Protein AF-A0A3C0U2H4-F1 (afdb_monomer_lite)

pLDDT: mean 79.87, std 23.18, range [23.84, 98.44]

Secondary structure (DSSP, 8-state):
-------------------S----TTSS-SSTTTTS-HHHHHHHHHHHHHHHTT-HHHHHHTTTS--TTS--GGGTTHHHHHTSSS-HHHHHHHHHHHHHHHHHHHHHHHHHHHHHHHHHHHHHHHHTT-HHHHHHHHHHHHHHHHHHHHHHHHHHHHHHHHHHHHHHHHHTTSS-TTSHHHHHHHHHH-BTTBTT-HHHHHHHHHHHHHHHHHHHHHHHHHHHHHHHHHHHHHHHH-TTSPP-HHHHHHHHHHHHHHHHHHHHHHHHHHTS-EE-TTS-EESS--GGG--S-TTSSS--

Foldseek 3Di:
DDDDDDPPPPDDDDDDPPDDDCPPPVVDDLPPPPVADNVLSVLQVVLLVCLVVLVLLCSACQQLAQDPVRDRQLCVQVVVVVPAPPDPVLNVLLVVLSVQLSVLSVVCNVLVVVLCVLLVQLLVCLVVLNLVSNVVSVVSNVVSLVSLLVSLQSLVVSLLVLVVSVVVCVVVVRDDCHHSSVSSSCLRPNDPVDQLTHNNSSSVSNLVVSLCSNLVSLVVQLVVLVVQLVVLVVQCVPPVHDNPVVSNVVSCVSNVSSLVVNVVSVVSQLSRWDADPVSDIDSHDPPVPPPPDPVNVPPD

Sequence (300 aa):
MWTVFTCTLLISSLSPALAQETKNPESVRVNDYSYYPSYFNDTITKSYRLTLKGDYKNAALLFSRPDDTQTIPLDFQRDTFTSSQVPSQIKRDVQRNIDSVKNLLEKYGALHDSLKNAVQPVIDAISKGDMQAAALAQANALPVLNEFIRIRNSVAQNGWQLDTIFTDLKNSRTIQDADYLSYATKFIIGTGRTKGTGILGAMDKQWEEMVKSVTVPLQEKAGTLTAPLVQALNDAADLTTPFPKEAIESSVRNLIPVRKLLSDYAELNNKITYRNTDGRTVDAKPEYYTTFDSSVSALA

Radius of gyration: 24.46 Å; chains: 1; bounding box: 58×53×67 Å

Structure (mmCIF, N/CA/C/O backbone):
data_AF-A0A3C0U2H4-F1
#
_entry.id   AF-A0A3C0U2H4-F1
#
loop_
_atom_site.group_PDB
_atom_site.id
_atom_site.type_symbol
_atom_site.label_atom_id
_atom_site.label_alt_id
_atom_site.label_comp_id
_atom_site.label_asym_id
_atom_site.label_entity_id
_atom_site.label_seq_id
_atom_site.pdbx_PDB_ins_code
_atom_site.Cartn_x
_atom_site.Cartn_y
_atom_site.Cartn_z
_atom_site.occupancy
_atom_site.B_iso_or_equiv
_atom_site.auth_seq_id
_atom_site.auth_comp_id
_atom_site.auth_asym_id
_atom_site.auth_atom_id
_atom_site.pdbx_PDB_model_num
ATOM 1 N N . MET A 1 1 ? -19.914 38.641 41.160 1.00 32.44 1 MET A N 1
ATOM 2 C CA . MET A 1 1 ? -19.446 39.078 39.830 1.00 32.44 1 MET A CA 1
ATOM 3 C C . MET A 1 1 ? -18.409 38.063 39.366 1.00 32.44 1 MET A C 1
ATOM 5 O O . MET A 1 1 ? -17.242 38.217 39.679 1.00 32.44 1 MET A O 1
ATOM 9 N N . TRP A 1 2 ? -18.865 36.955 38.778 1.00 23.84 2 TRP A N 1
ATOM 10 C CA . TRP A 1 2 ? -18.011 35.888 38.247 1.00 23.84 2 TRP A CA 1
ATOM 11 C C . TRP A 1 2 ? -18.549 35.507 36.870 1.00 23.84 2 TRP A C 1
ATOM 13 O O . TRP A 1 2 ? -19.757 35.390 36.672 1.00 23.84 2 TRP A O 1
ATOM 23 N N . THR A 1 3 ? -17.628 35.471 35.923 1.00 26.38 3 THR A N 1
ATOM 24 C CA . THR A 1 3 ? -17.825 35.552 34.480 1.00 26.38 3 THR A CA 1
ATOM 25 C C . THR A 1 3 ? -18.410 34.253 33.930 1.00 26.38 3 THR A C 1
ATOM 27 O O . THR A 1 3 ? -17.862 33.177 34.152 1.00 26.38 3 THR A O 1
ATOM 30 N N . VAL A 1 4 ? -19.522 34.365 33.204 1.00 25.81 4 VAL A N 1
ATOM 31 C CA . VAL A 1 4 ? -20.157 33.276 32.454 1.00 25.81 4 VAL A CA 1
ATOM 32 C C . VAL A 1 4 ? -19.259 32.930 31.263 1.00 25.81 4 VAL A C 1
ATOM 34 O O . VAL A 1 4 ? -19.116 33.742 30.353 1.00 25.81 4 VAL A O 1
ATOM 37 N N . PHE A 1 5 ? -18.641 31.748 31.265 1.00 26.05 5 PHE A N 1
ATOM 38 C CA . PHE A 1 5 ? -18.014 31.188 30.067 1.00 26.05 5 PHE A CA 1
ATOM 39 C C . PHE A 1 5 ? -19.092 30.477 29.248 1.00 26.05 5 PHE A C 1
ATOM 41 O O . PHE A 1 5 ? -19.507 29.362 29.555 1.00 26.05 5 PHE A O 1
ATOM 48 N N . THR A 1 6 ? -19.568 31.145 28.205 1.00 28.28 6 THR A N 1
ATOM 49 C CA . THR A 1 6 ? -20.384 30.547 27.151 1.00 28.28 6 THR A CA 1
ATOM 50 C C . THR A 1 6 ? -19.521 29.579 26.339 1.00 28.28 6 THR A C 1
ATOM 52 O O . THR A 1 6 ? -18.719 29.991 25.504 1.00 28.28 6 THR A O 1
ATOM 55 N N . CYS A 1 7 ? -19.676 28.273 26.574 1.00 24.41 7 CYS A N 1
ATOM 56 C CA . CYS A 1 7 ? -19.234 27.254 25.623 1.00 24.41 7 CYS A CA 1
ATOM 57 C C . CYS A 1 7 ? -20.217 27.235 24.451 1.00 24.41 7 CYS A C 1
ATOM 59 O O . CYS A 1 7 ? -21.264 26.592 24.497 1.00 24.41 7 CYS A O 1
ATOM 61 N N . THR A 1 8 ? -19.890 27.978 23.400 1.00 28.36 8 THR A N 1
ATOM 62 C CA . THR A 1 8 ? -20.575 27.897 22.112 1.00 28.36 8 THR A CA 1
ATOM 63 C C . THR A 1 8 ? -20.252 26.539 21.484 1.00 28.36 8 THR A C 1
ATOM 65 O O . THR A 1 8 ? -19.227 26.376 20.826 1.00 28.36 8 THR A O 1
ATOM 68 N N . LEU A 1 9 ? -21.111 25.543 21.717 1.00 28.42 9 LEU A N 1
ATOM 69 C CA . LEU A 1 9 ? -21.114 24.298 20.953 1.00 28.42 9 LEU A CA 1
ATOM 70 C C . LEU A 1 9 ? -21.470 24.633 19.497 1.00 28.42 9 LEU A C 1
ATOM 72 O O . LEU A 1 9 ? -22.611 24.970 19.181 1.00 28.42 9 LEU A O 1
ATOM 76 N N . LEU A 1 10 ? -20.486 24.538 18.606 1.00 26.72 10 LEU A N 1
ATOM 77 C CA . LEU A 1 10 ? -20.697 24.507 17.162 1.00 26.72 10 LEU A CA 1
ATOM 78 C C . LEU A 1 10 ? -21.345 23.164 16.796 1.00 26.72 10 LEU A C 1
ATOM 80 O O . LEU A 1 10 ? -20.681 22.188 16.462 1.00 26.72 10 LEU A O 1
ATOM 84 N N . ILE A 1 11 ? -22.672 23.124 16.897 1.00 31.12 11 ILE A N 1
ATOM 85 C CA . ILE A 1 11 ? -23.513 22.160 16.194 1.00 31.12 11 ILE A CA 1
ATOM 86 C C . ILE A 1 11 ? -23.714 22.730 14.790 1.00 31.12 11 ILE A C 1
ATOM 88 O O . ILE A 1 11 ? -24.530 23.628 14.590 1.00 31.12 11 ILE A O 1
ATOM 92 N N . SER A 1 12 ? -22.981 22.221 13.802 1.00 25.58 12 SER A N 1
ATOM 93 C CA . SER A 1 12 ? -23.345 22.429 12.402 1.00 25.58 12 SER A CA 1
ATOM 94 C C . SER A 1 12 ? -23.019 21.216 11.527 1.00 25.58 12 SER A C 1
ATOM 96 O O . SER A 1 12 ? -21.874 20.828 11.321 1.00 25.58 12 SER A O 1
ATOM 98 N N . SER A 1 13 ? -24.102 20.682 10.954 1.00 26.39 13 SER A N 1
ATOM 99 C CA . SER A 1 13 ? -24.208 19.854 9.745 1.00 26.39 13 SER A CA 1
ATOM 100 C C . SER A 1 13 ? -23.799 18.375 9.798 1.00 26.39 13 SER A C 1
ATOM 102 O O . SER A 1 13 ? -22.776 17.953 9.271 1.00 26.39 13 SER A O 1
ATOM 104 N N . LEU A 1 14 ? -24.738 17.556 10.278 1.00 26.20 14 LEU A N 1
ATOM 105 C CA . LEU A 1 14 ? -25.038 16.261 9.663 1.00 26.20 14 LEU A CA 1
ATOM 106 C C . LEU A 1 14 ? -25.666 16.509 8.269 1.00 26.20 14 LEU A C 1
ATOM 108 O O . LEU A 1 14 ? -26.770 17.036 8.206 1.00 26.20 14 LEU A O 1
ATOM 112 N N . SER A 1 15 ? -24.917 16.155 7.211 1.00 33.72 15 SER A N 1
ATOM 113 C CA . SER A 1 15 ? -25.280 15.781 5.814 1.00 33.72 15 SER A CA 1
ATOM 114 C C . SER A 1 15 ? -26.322 16.622 5.029 1.00 33.72 15 SER A C 1
ATOM 116 O O . SER A 1 15 ? -27.421 16.852 5.520 1.00 33.72 15 SER A O 1
ATOM 118 N N . PRO A 1 16 ? -26.066 16.990 3.746 1.00 30.70 16 PRO A N 1
ATOM 119 C CA . PRO A 1 16 ? -25.932 15.996 2.670 1.00 30.70 16 PRO A CA 1
ATOM 120 C C . PRO A 1 16 ? -24.910 16.357 1.568 1.00 30.70 16 PRO A C 1
ATOM 122 O O . PRO A 1 16 ? -24.983 17.405 0.937 1.00 30.70 16 PRO A O 1
ATOM 125 N N . ALA A 1 17 ? -24.019 15.423 1.238 1.00 28.59 17 ALA A N 1
ATOM 126 C CA . ALA A 1 17 ? -23.315 15.419 -0.049 1.00 28.59 17 ALA A CA 1
ATOM 127 C C . ALA A 1 17 ? -23.406 14.026 -0.690 1.00 28.59 17 ALA A C 1
ATOM 129 O O . ALA A 1 17 ? -22.414 13.428 -1.094 1.00 28.59 17 ALA A O 1
ATOM 130 N N . LEU A 1 18 ? -24.628 13.489 -0.759 1.00 34.62 18 LEU A N 1
ATOM 131 C CA . LEU A 1 18 ? -24.975 12.406 -1.675 1.00 34.62 18 LEU A CA 1
ATOM 132 C C . LEU A 1 18 ? -25.427 13.054 -2.989 1.00 34.62 18 LEU A C 1
ATOM 134 O O . LEU A 1 18 ? -26.599 13.372 -3.140 1.00 34.62 18 LEU A O 1
ATOM 138 N N . ALA A 1 19 ? -24.466 13.336 -3.871 1.00 30.31 19 ALA A N 1
ATOM 139 C CA . ALA A 1 19 ? -24.612 13.478 -5.327 1.00 30.31 19 ALA A CA 1
ATOM 140 C C . ALA A 1 19 ? -23.371 14.193 -5.888 1.00 30.31 19 ALA A C 1
ATOM 142 O O . ALA A 1 19 ? -23.425 15.352 -6.290 1.00 30.31 19 ALA A O 1
ATOM 143 N N . GLN A 1 20 ? -22.233 13.504 -5.929 1.00 29.61 20 GLN A N 1
ATOM 144 C CA . GLN A 1 20 ? -21.266 13.768 -6.991 1.00 29.61 20 GLN A CA 1
ATOM 145 C C . GLN A 1 20 ? -21.327 12.586 -7.943 1.00 29.61 20 GLN A C 1
ATOM 147 O O . GLN A 1 20 ? -21.195 11.439 -7.519 1.00 29.61 20 GLN A O 1
ATOM 152 N N . GLU A 1 21 ? -21.623 12.907 -9.201 1.00 29.05 21 GLU A N 1
ATOM 153 C CA . GLU A 1 21 ? -21.706 12.007 -10.344 1.00 29.05 21 GLU A CA 1
ATOM 154 C C . GLU A 1 21 ? -20.760 10.815 -10.205 1.00 29.05 21 GLU A C 1
ATOM 156 O O . GLU A 1 21 ? -19.535 10.942 -10.277 1.00 29.05 21 GLU A O 1
ATOM 161 N N . THR A 1 22 ? -21.343 9.628 -10.078 1.00 32.69 22 THR A N 1
ATOM 162 C CA . THR A 1 22 ? -20.669 8.371 -10.370 1.00 32.69 22 THR A CA 1
ATOM 163 C C . THR A 1 22 ? -20.385 8.320 -11.870 1.00 32.69 22 THR A C 1
ATOM 165 O O . THR A 1 22 ? -21.031 7.602 -12.631 1.00 32.69 22 THR A O 1
ATOM 168 N N . LYS A 1 23 ? -19.381 9.080 -12.331 1.00 33.00 23 LYS A N 1
ATOM 169 C CA . LYS A 1 23 ? -18.687 8.715 -13.567 1.00 33.00 23 LYS A CA 1
ATOM 170 C C . LYS A 1 23 ? -18.197 7.293 -13.356 1.00 33.00 23 LYS A C 1
ATOM 172 O O . LYS A 1 23 ? -17.428 7.047 -12.428 1.00 33.00 23 LYS A O 1
ATOM 177 N N . ASN A 1 24 ? -18.696 6.370 -14.175 1.00 35.94 24 ASN A N 1
ATOM 178 C CA . ASN A 1 24 ? -18.298 4.974 -14.135 1.00 35.94 24 ASN A CA 1
ATOM 179 C C . ASN A 1 24 ? -16.753 4.911 -14.096 1.00 35.94 24 ASN A C 1
ATOM 181 O O . ASN A 1 24 ? -16.116 5.371 -15.048 1.00 35.94 24 ASN A O 1
ATOM 185 N N . PRO A 1 25 ? -16.122 4.400 -13.020 1.00 45.19 25 PRO A N 1
ATOM 186 C CA . PRO A 1 25 ? -14.664 4.339 -12.929 1.00 45.19 25 PRO A CA 1
ATOM 187 C C . PRO A 1 25 ? -14.044 3.488 -14.049 1.00 45.19 25 PRO A C 1
ATOM 189 O O . PRO A 1 25 ? -12.851 3.612 -14.315 1.00 45.19 25 PRO A O 1
ATOM 192 N N . GLU A 1 26 ? -14.846 2.673 -14.746 1.00 42.94 26 GLU A N 1
ATOM 193 C CA . GLU A 1 26 ? -14.433 1.904 -15.922 1.00 42.94 26 GLU A CA 1
ATOM 194 C C . GLU A 1 26 ? -14.203 2.753 -17.185 1.00 42.94 26 GLU A C 1
ATOM 196 O O . GLU A 1 26 ? -13.433 2.336 -18.050 1.00 42.94 26 GLU A O 1
ATOM 201 N N . SER A 1 27 ? -14.838 3.929 -17.318 1.00 38.38 27 SER A N 1
ATOM 202 C CA . SER A 1 27 ? -14.825 4.712 -18.568 1.00 38.38 27 SER A CA 1
ATOM 203 C C . SER A 1 27 ? -13.710 5.754 -18.650 1.00 38.38 27 SER A C 1
ATOM 205 O O . SER A 1 27 ? -13.585 6.449 -19.658 1.00 38.38 27 SER A O 1
ATOM 207 N N . VAL A 1 28 ? -12.911 5.913 -17.597 1.00 44.50 28 VAL A N 1
ATOM 208 C CA . VAL A 1 28 ? -11.843 6.912 -17.549 1.00 44.50 28 VAL A CA 1
ATOM 209 C C . VAL A 1 28 ? -10.498 6.186 -17.651 1.00 44.50 28 VAL A C 1
ATOM 211 O O . VAL A 1 28 ? -10.267 5.214 -16.937 1.00 44.50 28 VAL A O 1
ATOM 214 N N . ARG A 1 29 ? -9.580 6.739 -18.458 1.00 51.25 29 ARG A N 1
ATOM 215 C CA . ARG A 1 29 ? -8.105 6.575 -18.385 1.00 51.25 29 ARG A CA 1
ATOM 216 C C . ARG A 1 29 ? -7.384 5.643 -19.376 1.00 51.25 29 ARG A C 1
ATOM 218 O O . ARG A 1 29 ? -6.193 5.423 -19.194 1.00 51.25 29 ARG A O 1
ATOM 225 N N . VAL A 1 30 ? -7.999 5.186 -20.473 1.00 44.75 30 VAL A N 1
ATOM 226 C CA . VAL A 1 30 ? -7.218 4.587 -21.593 1.00 44.75 30 VAL A CA 1
ATOM 227 C C . VAL A 1 30 ? -6.393 5.660 -22.342 1.00 44.75 30 VAL A C 1
ATOM 229 O O . VAL A 1 30 ? -5.328 5.366 -22.873 1.00 44.75 30 VAL A O 1
ATOM 232 N N . ASN A 1 31 ? -6.824 6.931 -22.306 1.00 47.16 31 ASN A N 1
ATOM 233 C CA . ASN A 1 31 ? -6.226 8.030 -23.083 1.00 47.16 31 ASN A CA 1
ATOM 234 C C . ASN A 1 31 ? -5.276 8.970 -22.309 1.00 47.16 31 ASN A C 1
ATOM 236 O O . ASN A 1 31 ? -4.710 9.874 -22.920 1.00 47.16 31 ASN A O 1
ATOM 240 N N . ASP A 1 32 ? -5.042 8.776 -21.006 1.00 48.47 32 ASP A N 1
ATOM 241 C CA . ASP A 1 32 ? -4.193 9.694 -20.211 1.00 48.47 32 ASP A CA 1
ATOM 242 C C . ASP A 1 32 ? -2.688 9.562 -20.511 1.00 48.47 32 ASP A C 1
ATOM 244 O O . ASP A 1 32 ? -1.875 10.375 -20.055 1.00 48.47 32 ASP A O 1
ATOM 248 N N . TYR A 1 33 ? -2.319 8.543 -21.289 1.00 53.44 33 TYR A N 1
ATOM 249 C CA . TYR A 1 33 ? -0.941 8.140 -21.546 1.00 53.44 33 TYR A CA 1
ATOM 250 C C . TYR A 1 33 ? -0.659 7.886 -23.031 1.00 53.44 33 TYR A C 1
ATOM 252 O O . TYR A 1 33 ? 0.270 7.161 -23.357 1.00 53.44 33 TYR A O 1
ATOM 260 N N . SER A 1 34 ? -1.419 8.478 -23.954 1.00 54.31 34 SER A N 1
ATOM 261 C CA . SER A 1 34 ? -1.227 8.300 -25.409 1.00 54.31 34 SER A CA 1
ATOM 262 C C . SER A 1 34 ? 0.183 8.648 -25.924 1.00 54.31 34 SER A C 1
ATOM 264 O O . SER A 1 34 ? 0.546 8.258 -27.027 1.00 54.31 34 SER A O 1
ATOM 266 N N . TYR A 1 35 ? 0.987 9.350 -25.118 1.00 59.12 35 TYR A N 1
ATOM 267 C CA . TYR A 1 35 ? 2.410 9.614 -25.356 1.00 59.12 35 TYR A CA 1
ATOM 268 C C . TYR A 1 35 ? 3.336 8.408 -25.066 1.00 59.12 35 TYR A C 1
ATOM 270 O O . TYR A 1 35 ? 4.476 8.377 -25.518 1.00 59.12 35 TYR A O 1
ATOM 278 N N . TYR A 1 36 ? 2.868 7.418 -24.304 1.00 68.94 36 TYR A N 1
ATOM 279 C CA . TYR A 1 36 ? 3.606 6.208 -23.941 1.00 68.94 36 TYR A CA 1
ATOM 280 C C . TYR A 1 36 ? 3.280 5.049 -24.898 1.00 68.94 36 TYR A C 1
ATOM 282 O O . TYR A 1 36 ? 2.172 4.999 -25.440 1.00 68.94 36 TYR A O 1
ATOM 290 N N . PRO A 1 37 ? 4.203 4.083 -25.081 1.00 80.12 37 PRO A N 1
ATOM 291 C CA . PRO A 1 37 ? 3.939 2.873 -25.851 1.00 80.12 37 PRO A CA 1
ATOM 292 C C . PRO A 1 37 ? 2.696 2.136 -25.341 1.00 80.12 37 PRO A C 1
ATOM 294 O O . PRO A 1 37 ? 2.461 2.083 -24.132 1.00 80.12 37 PRO A O 1
ATOM 297 N N . SER A 1 38 ? 1.943 1.509 -26.250 1.00 84.94 38 SER A N 1
ATOM 298 C CA . SER A 1 38 ? 0.730 0.740 -25.918 1.00 84.94 38 SER A CA 1
ATOM 299 C C . SER A 1 38 ? 0.965 -0.253 -24.780 1.00 84.94 38 SER A C 1
ATOM 301 O O . SER A 1 38 ? 0.209 -0.264 -23.815 1.00 84.94 38 SER A O 1
ATOM 303 N N . TYR A 1 39 ? 2.087 -0.977 -24.824 1.00 88.31 39 TYR A N 1
ATOM 304 C CA . TYR A 1 39 ? 2.498 -1.914 -23.778 1.00 88.31 39 TYR A CA 1
ATOM 305 C C . TYR A 1 39 ? 2.503 -1.296 -22.368 1.00 88.31 39 TYR A C 1
ATOM 307 O O . TYR A 1 39 ? 1.983 -1.883 -21.416 1.00 88.31 39 TYR A O 1
ATOM 315 N N . PHE A 1 40 ? 3.063 -0.090 -22.219 1.00 87.94 40 PHE A N 1
ATOM 316 C CA . PHE A 1 40 ? 3.099 0.609 -20.933 1.00 87.94 40 PHE A CA 1
ATOM 317 C C . PHE A 1 40 ? 1.681 0.950 -20.456 1.00 87.94 40 PHE A C 1
ATOM 319 O O . PHE A 1 40 ? 1.335 0.698 -19.297 1.00 87.94 40 PHE A O 1
ATOM 326 N N . ASN A 1 41 ? 0.852 1.475 -21.361 1.00 85.12 41 ASN A N 1
ATOM 327 C CA . ASN A 1 41 ? -0.521 1.887 -21.066 1.00 85.12 41 ASN A CA 1
ATOM 328 C C . ASN A 1 41 ? -1.386 0.710 -20.635 1.00 85.12 41 ASN A C 1
ATOM 330 O O . ASN A 1 41 ? -2.090 0.797 -19.625 1.00 85.12 41 ASN A O 1
ATOM 334 N N . ASP A 1 42 ? -1.292 -0.398 -21.362 1.00 87.75 42 ASP A N 1
ATOM 335 C CA . ASP A 1 42 ? -2.041 -1.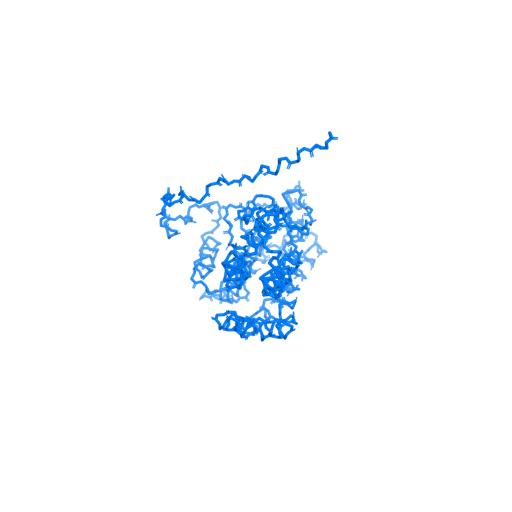616 -21.082 1.00 87.75 42 ASP A CA 1
ATOM 336 C C . ASP A 1 42 ? -1.636 -2.199 -19.728 1.00 87.75 42 ASP A C 1
ATOM 338 O O . ASP A 1 42 ? -2.496 -2.539 -18.912 1.00 87.75 42 ASP A O 1
ATOM 342 N N . THR A 1 43 ? -0.333 -2.225 -19.437 1.00 91.06 43 THR A N 1
ATOM 343 C CA . THR A 1 43 ? 0.196 -2.746 -18.171 1.00 91.06 43 THR A CA 1
ATOM 344 C C . THR A 1 43 ? -0.276 -1.918 -16.972 1.00 91.06 43 THR A C 1
ATOM 346 O O . THR A 1 43 ? -0.832 -2.467 -16.016 1.00 91.06 43 THR A O 1
ATOM 349 N N . ILE A 1 44 ? -0.110 -0.589 -17.013 1.00 87.69 44 ILE A N 1
ATOM 350 C CA . ILE A 1 44 ? -0.562 0.301 -15.929 1.00 87.69 44 ILE A CA 1
ATOM 351 C C . ILE A 1 44 ? -2.080 0.218 -15.746 1.00 87.69 44 ILE A C 1
ATOM 353 O O . ILE A 1 44 ? -2.563 0.160 -14.612 1.00 87.69 44 ILE A O 1
ATOM 357 N N . THR A 1 45 ? -2.838 0.164 -16.843 1.00 86.81 45 THR A N 1
ATOM 358 C CA . THR A 1 45 ? -4.302 0.061 -16.800 1.00 86.81 45 THR A CA 1
ATOM 359 C C . THR A 1 45 ? -4.748 -1.271 -16.202 1.00 86.81 45 THR A C 1
ATOM 361 O O . THR A 1 45 ? -5.670 -1.303 -15.384 1.00 86.81 45 THR A O 1
ATOM 364 N N . LYS A 1 46 ? -4.085 -2.378 -16.556 1.00 90.19 46 LYS A N 1
ATOM 365 C CA . LYS A 1 46 ? -4.357 -3.708 -15.996 1.00 90.19 46 LYS A CA 1
ATOM 366 C C . LYS A 1 46 ? -4.115 -3.736 -14.489 1.00 90.19 46 LYS A C 1
ATOM 368 O O . LYS A 1 46 ? -4.998 -4.172 -13.754 1.00 90.19 46 LYS A O 1
ATOM 373 N N . SER A 1 47 ? -2.976 -3.216 -14.029 1.00 91.19 47 SER A N 1
ATOM 374 C CA . SER A 1 47 ? -2.679 -3.089 -12.596 1.00 91.19 47 SER A CA 1
ATOM 375 C C . SER A 1 47 ? -3.741 -2.255 -11.872 1.00 91.19 47 SER A C 1
ATOM 377 O O . SER A 1 47 ? -4.313 -2.706 -10.884 1.00 91.19 47 SER A O 1
ATOM 379 N N . TYR A 1 48 ? -4.103 -1.090 -12.416 1.00 88.50 48 TYR A N 1
ATOM 380 C CA . TYR A 1 48 ? -5.131 -0.231 -11.825 1.00 88.50 48 TYR A CA 1
ATOM 381 C C . TYR A 1 48 ? -6.495 -0.925 -11.708 1.00 88.50 48 TYR A C 1
ATOM 383 O O . TYR A 1 48 ? -7.146 -0.852 -10.667 1.00 88.50 48 TYR A O 1
ATOM 391 N N . ARG A 1 49 ? -6.920 -1.654 -12.746 1.00 89.50 49 ARG A N 1
ATOM 392 C CA . ARG A 1 49 ? -8.172 -2.428 -12.719 1.00 89.50 49 ARG A CA 1
ATOM 393 C C . ARG A 1 49 ? -8.152 -3.527 -11.658 1.00 89.50 49 ARG A C 1
ATOM 395 O O . ARG A 1 49 ? -9.172 -3.745 -11.014 1.00 89.50 49 ARG A O 1
ATOM 402 N N . LEU A 1 50 ? -7.021 -4.207 -11.470 1.00 92.94 50 LEU A N 1
ATOM 403 C CA . LEU A 1 50 ? -6.857 -5.192 -10.395 1.00 92.94 50 LEU A CA 1
ATOM 404 C C . LEU A 1 50 ? -6.960 -4.521 -9.018 1.00 92.94 50 LEU A C 1
ATOM 406 O O . LEU A 1 50 ? -7.715 -4.992 -8.170 1.00 92.94 50 LEU A O 1
ATOM 410 N N . THR A 1 51 ? -6.313 -3.365 -8.838 1.00 90.94 51 THR A N 1
ATOM 411 C CA . THR A 1 51 ? -6.414 -2.552 -7.616 1.00 90.94 51 THR A CA 1
ATOM 412 C C . THR A 1 51 ? -7.860 -2.160 -7.308 1.00 90.94 51 THR A C 1
ATOM 414 O O . THR A 1 51 ? -8.306 -2.311 -6.174 1.00 90.94 51 THR A O 1
ATOM 417 N N . LEU A 1 52 ? -8.632 -1.708 -8.303 1.00 87.50 52 LEU A N 1
ATOM 418 C CA . LEU A 1 52 ? -10.048 -1.360 -8.114 1.00 87.50 52 LEU A CA 1
ATOM 419 C C . LEU A 1 52 ? -10.918 -2.561 -7.716 1.00 87.50 52 LEU A C 1
ATOM 421 O O . LEU A 1 52 ? -11.908 -2.387 -7.012 1.00 87.50 52 LEU A O 1
ATOM 425 N N . LYS A 1 53 ? -10.547 -3.772 -8.142 1.00 92.44 53 LYS A N 1
ATOM 426 C CA . LYS A 1 53 ? -11.232 -5.024 -7.787 1.00 92.44 53 LYS A CA 1
ATOM 427 C C . LYS A 1 53 ? -10.809 -5.588 -6.426 1.00 92.44 53 LYS A C 1
ATOM 429 O O . LYS A 1 53 ? -11.303 -6.640 -6.035 1.00 92.44 53 LYS A O 1
ATOM 434 N N . GLY A 1 54 ? -9.889 -4.928 -5.723 1.00 92.44 54 GLY A N 1
ATOM 435 C CA . GLY A 1 54 ? -9.335 -5.415 -4.461 1.00 92.44 54 GLY A CA 1
ATOM 436 C C . GLY A 1 54 ? -8.258 -6.493 -4.613 1.00 92.44 54 GLY A C 1
ATOM 437 O O . GLY A 1 54 ? -7.775 -7.014 -3.609 1.00 92.44 54 GLY A O 1
ATOM 438 N N . ASP A 1 55 ? -7.837 -6.817 -5.841 1.00 95.38 55 ASP A N 1
ATOM 439 C CA . ASP A 1 55 ? -6.753 -7.770 -6.104 1.00 95.38 55 ASP A CA 1
ATOM 440 C C . ASP A 1 55 ? -5.391 -7.062 -6.064 1.00 95.38 55 ASP A C 1
ATOM 442 O O . ASP A 1 55 ? -4.663 -6.948 -7.053 1.00 95.38 55 ASP A O 1
ATOM 446 N N . TYR A 1 56 ? -5.066 -6.527 -4.887 1.00 95.75 56 TYR A N 1
ATOM 447 C CA . TYR A 1 56 ? -3.859 -5.728 -4.665 1.00 95.75 56 TYR A CA 1
ATOM 448 C C . TYR A 1 56 ? -2.576 -6.533 -4.896 1.00 95.75 56 TYR A C 1
ATOM 450 O O . TYR A 1 56 ? -1.595 -6.016 -5.434 1.00 95.75 56 TYR A O 1
ATOM 458 N N . LYS A 1 57 ? -2.605 -7.826 -4.541 1.00 95.94 57 LYS A N 1
ATOM 459 C CA . LYS A 1 57 ? -1.485 -8.752 -4.720 1.00 95.94 57 LYS A CA 1
ATOM 460 C C . LYS A 1 57 ? -1.113 -8.858 -6.189 1.00 95.94 57 LYS A C 1
ATOM 462 O O . LYS A 1 57 ? 0.029 -8.579 -6.549 1.00 95.94 57 LYS A O 1
ATOM 467 N N . ASN A 1 58 ? -2.063 -9.232 -7.046 1.00 96.06 58 ASN A N 1
ATOM 468 C CA . ASN A 1 58 ? -1.764 -9.381 -8.464 1.00 96.06 58 ASN A CA 1
ATOM 469 C C . ASN A 1 58 ? -1.553 -8.024 -9.140 1.00 96.06 58 ASN A C 1
ATOM 471 O O . ASN A 1 58 ? -0.726 -7.941 -10.043 1.00 96.06 58 ASN A O 1
ATOM 475 N N . ALA A 1 59 ? -2.212 -6.955 -8.678 1.00 95.31 59 ALA A N 1
ATOM 476 C CA . ALA A 1 59 ? -1.974 -5.602 -9.178 1.00 95.31 59 ALA A CA 1
ATOM 477 C C . ALA A 1 59 ? -0.509 -5.159 -9.033 1.00 95.31 59 ALA A C 1
ATOM 479 O O . ALA A 1 59 ? 0.036 -4.564 -9.964 1.00 95.31 59 ALA A O 1
ATOM 480 N N . ALA A 1 60 ? 0.131 -5.459 -7.897 1.00 96.94 60 ALA A N 1
ATOM 481 C CA . ALA A 1 60 ? 1.533 -5.122 -7.652 1.00 96.94 60 ALA A CA 1
ATOM 482 C C . ALA A 1 60 ? 2.506 -6.128 -8.293 1.00 96.94 60 ALA A C 1
ATOM 484 O O . ALA A 1 60 ? 3.502 -5.736 -8.898 1.00 96.94 60 ALA A O 1
ATOM 485 N N . LEU A 1 61 ? 2.221 -7.431 -8.186 1.00 96.69 61 LEU A N 1
ATOM 486 C CA . LEU A 1 61 ? 3.104 -8.488 -8.699 1.00 96.69 61 LEU A CA 1
ATOM 487 C C . LEU A 1 61 ? 3.131 -8.566 -10.228 1.00 96.69 61 LEU A C 1
ATOM 489 O O . LEU A 1 61 ? 4.060 -9.150 -10.781 1.00 96.69 61 LEU A O 1
ATOM 493 N N . LEU A 1 62 ? 2.151 -7.961 -10.908 1.00 95.81 62 LEU A N 1
ATOM 494 C CA . LEU A 1 62 ? 2.128 -7.825 -12.364 1.00 95.81 62 LEU A CA 1
ATOM 495 C C . LEU A 1 62 ? 3.466 -7.305 -12.911 1.00 95.81 62 LEU A C 1
ATOM 497 O O . LEU A 1 62 ? 3.922 -7.763 -13.949 1.00 95.81 62 LEU A O 1
ATOM 501 N N . PHE A 1 63 ? 4.106 -6.363 -12.214 1.00 96.50 63 PHE A N 1
ATOM 502 C CA . PHE A 1 63 ? 5.276 -5.660 -12.738 1.00 96.50 63 PHE A CA 1
ATOM 503 C C . PHE A 1 63 ? 6.592 -6.445 -12.630 1.00 96.50 63 PHE A C 1
ATOM 505 O O . PHE A 1 63 ? 7.540 -6.134 -13.351 1.00 96.50 63 PHE A O 1
ATOM 512 N N . SER A 1 64 ? 6.667 -7.453 -11.756 1.00 95.62 64 SER A N 1
ATOM 513 C CA . SER A 1 64 ? 7.864 -8.289 -11.564 1.00 95.62 64 SER A CA 1
ATOM 514 C C . SER A 1 64 ? 7.744 -9.691 -12.156 1.00 95.62 64 SER A C 1
ATOM 516 O O . SER A 1 64 ? 8.693 -10.467 -12.068 1.00 95.62 64 SER A O 1
ATOM 518 N N . ARG A 1 65 ? 6.598 -10.025 -12.752 1.00 93.00 65 ARG A N 1
ATOM 519 C CA . ARG A 1 65 ? 6.331 -11.337 -13.344 1.00 93.00 65 ARG A CA 1
ATOM 520 C C . ARG A 1 65 ? 6.278 -11.240 -14.866 1.00 93.00 65 ARG A C 1
ATOM 522 O O . ARG A 1 65 ? 5.897 -10.187 -15.376 1.00 93.00 65 ARG A O 1
ATOM 529 N N . PRO A 1 66 ? 6.655 -12.313 -15.582 1.00 91.56 66 PRO A N 1
ATOM 530 C CA . PRO A 1 66 ? 6.473 -12.358 -17.022 1.00 91.56 66 PRO A CA 1
ATOM 531 C C . PRO A 1 66 ? 4.981 -12.286 -17.354 1.00 91.56 66 PRO A C 1
ATOM 533 O O . PRO A 1 66 ? 4.154 -12.920 -16.692 1.00 91.56 66 PRO A O 1
ATOM 536 N N . ASP A 1 67 ? 4.652 -11.498 -18.369 1.00 87.31 67 ASP A N 1
ATOM 537 C CA . ASP A 1 67 ? 3.330 -11.478 -18.978 1.00 87.31 67 ASP A CA 1
ATOM 538 C C . ASP A 1 67 ? 3.174 -12.592 -20.033 1.00 87.31 67 ASP A C 1
ATOM 540 O O . ASP A 1 67 ? 4.036 -13.462 -20.193 1.00 87.31 67 ASP A O 1
ATOM 544 N N . ASP A 1 68 ? 2.075 -12.555 -20.788 1.00 84.06 68 ASP A N 1
ATOM 545 C CA . ASP A 1 68 ? 1.789 -13.544 -21.834 1.00 84.06 68 ASP A CA 1
ATOM 546 C C . ASP A 1 68 ? 2.822 -13.515 -22.982 1.00 84.06 68 ASP A C 1
ATOM 548 O O . ASP A 1 68 ? 2.967 -14.492 -23.716 1.00 84.06 68 ASP A O 1
ATOM 552 N N . THR A 1 69 ? 3.584 -12.423 -23.112 1.00 84.25 69 THR A N 1
ATOM 553 C CA . THR A 1 69 ? 4.684 -12.261 -24.076 1.00 84.25 69 THR A CA 1
ATOM 554 C C . THR A 1 69 ? 6.053 -12.639 -23.503 1.00 84.25 69 THR A C 1
ATOM 556 O O . THR A 1 69 ? 7.063 -12.471 -24.182 1.00 84.25 69 THR A O 1
ATOM 559 N N . GLN A 1 70 ? 6.103 -13.162 -22.271 1.00 87.31 70 GLN A N 1
ATOM 560 C CA . GLN A 1 70 ? 7.324 -13.408 -21.489 1.00 87.31 70 GLN A CA 1
ATOM 561 C C . GLN A 1 70 ? 8.109 -12.135 -21.128 1.00 87.31 70 GLN A C 1
ATOM 563 O O . GLN A 1 70 ? 9.240 -12.214 -20.645 1.00 87.31 70 GLN A O 1
ATOM 568 N N . THR A 1 71 ? 7.511 -10.956 -21.306 1.00 89.56 71 THR A N 1
ATOM 569 C CA . THR A 1 71 ? 8.124 -9.686 -20.923 1.00 89.56 71 THR A CA 1
ATOM 570 C C . THR A 1 71 ? 7.826 -9.416 -19.456 1.00 89.56 71 THR A C 1
ATOM 572 O O . THR A 1 71 ? 6.679 -9.463 -19.017 1.00 89.56 71 THR A O 1
ATOM 575 N N . ILE A 1 72 ? 8.857 -9.098 -18.675 1.00 95.00 72 ILE A N 1
ATOM 576 C CA . ILE A 1 72 ? 8.678 -8.568 -17.321 1.00 95.00 72 ILE A CA 1
ATOM 577 C C . ILE A 1 72 ? 8.543 -7.045 -17.444 1.00 95.00 72 ILE A C 1
ATOM 579 O O . ILE A 1 72 ? 9.469 -6.411 -17.955 1.00 95.00 72 ILE A O 1
ATOM 583 N N . PRO A 1 73 ? 7.449 -6.409 -16.979 1.00 95.31 73 PRO A N 1
ATOM 584 C CA . PRO A 1 73 ? 7.270 -4.967 -17.146 1.00 95.31 73 PRO A CA 1
ATOM 585 C C . PRO A 1 73 ? 8.406 -4.112 -16.581 1.00 95.31 73 PRO A C 1
ATOM 587 O O . PRO A 1 73 ? 8.839 -3.172 -17.240 1.00 95.31 73 PRO A O 1
ATOM 590 N N . LEU A 1 74 ? 8.953 -4.460 -15.411 1.00 96.69 74 LEU A N 1
ATOM 591 C CA . LEU A 1 74 ? 10.122 -3.765 -14.853 1.00 96.69 74 LEU A CA 1
ATOM 592 C C . LEU A 1 74 ? 11.399 -3.905 -15.695 1.00 96.69 74 LEU A C 1
ATOM 594 O O . LEU A 1 74 ? 12.347 -3.178 -15.438 1.00 96.69 74 LEU A O 1
ATOM 598 N N . ASP A 1 75 ? 11.432 -4.797 -16.685 1.00 95.00 75 ASP A N 1
ATOM 599 C CA . ASP A 1 75 ? 12.548 -4.981 -17.619 1.00 95.00 75 ASP A CA 1
ATOM 600 C C . ASP A 1 75 ? 12.244 -4.436 -19.029 1.00 95.00 75 ASP A C 1
ATOM 602 O O . ASP A 1 75 ? 13.076 -4.537 -19.934 1.00 95.00 75 ASP A O 1
ATOM 606 N N . PHE A 1 76 ? 11.066 -3.843 -19.240 1.00 92.50 76 PHE A N 1
ATOM 607 C CA . PHE A 1 76 ? 10.629 -3.351 -20.545 1.00 92.50 76 PHE A CA 1
ATOM 608 C C . PHE A 1 76 ? 11.578 -2.278 -21.101 1.00 92.50 76 PHE A C 1
ATOM 610 O O . PHE A 1 76 ? 11.678 -1.196 -20.539 1.00 92.50 76 PHE A O 1
ATOM 617 N N . GLN A 1 77 ? 12.235 -2.556 -22.233 1.00 89.56 77 GLN A N 1
ATOM 618 C CA . GLN A 1 77 ? 13.283 -1.722 -22.859 1.00 89.56 77 GLN A CA 1
ATOM 619 C C . GLN A 1 77 ? 14.599 -1.578 -22.068 1.00 89.56 77 GLN A C 1
ATOM 621 O O . GLN A 1 77 ? 15.435 -0.729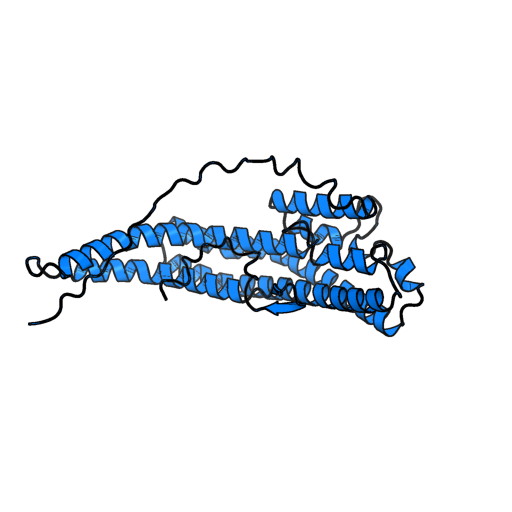 -22.394 1.00 89.56 77 GLN A O 1
ATOM 626 N N . ARG A 1 78 ? 14.841 -2.427 -21.064 1.00 93.25 78 ARG A N 1
ATOM 627 C CA . ARG A 1 78 ? 16.077 -2.402 -20.262 1.00 93.25 78 ARG A CA 1
ATOM 628 C C . ARG A 1 78 ? 17.347 -2.551 -21.104 1.00 93.25 78 ARG A C 1
ATOM 630 O O . ARG A 1 78 ? 18.363 -1.924 -20.801 1.00 93.25 78 ARG A O 1
ATOM 637 N N . ASP A 1 79 ? 17.311 -3.354 -22.162 1.00 92.81 79 ASP A N 1
ATOM 638 C CA . ASP A 1 79 ? 18.498 -3.619 -22.985 1.00 92.81 79 ASP A CA 1
ATOM 639 C C . ASP A 1 79 ? 18.950 -2.363 -23.747 1.00 92.81 79 ASP A C 1
ATOM 641 O O . ASP A 1 79 ? 20.146 -2.072 -23.806 1.00 92.81 79 ASP A O 1
ATOM 645 N N . THR A 1 80 ? 18.004 -1.538 -24.212 1.00 90.38 80 THR A N 1
ATOM 646 C CA . THR A 1 80 ? 18.291 -0.228 -24.822 1.00 90.38 80 THR A CA 1
ATOM 647 C C . THR A 1 80 ? 19.015 0.688 -23.837 1.00 90.38 80 THR A C 1
ATOM 649 O O . THR A 1 80 ? 20.013 1.322 -24.181 1.00 90.38 80 THR A O 1
ATOM 652 N N . PHE A 1 81 ? 18.569 0.715 -22.579 1.00 93.00 81 PHE A N 1
ATOM 653 C CA . PHE A 1 81 ? 19.231 1.485 -21.527 1.00 93.00 81 PHE A CA 1
ATOM 654 C C . PHE A 1 81 ? 20.618 0.933 -21.193 1.00 93.00 81 PHE A C 1
ATOM 656 O O . PHE A 1 81 ? 21.572 1.700 -21.050 1.00 93.00 81 PHE A O 1
ATOM 663 N N . THR A 1 82 ? 20.766 -0.389 -21.127 1.00 92.12 82 THR A N 1
ATOM 664 C CA . THR A 1 82 ? 22.045 -1.056 -20.842 1.00 92.12 82 THR A CA 1
ATOM 665 C C . THR A 1 82 ? 23.094 -0.762 -21.915 1.00 92.12 82 THR A C 1
ATOM 667 O O . THR A 1 82 ? 24.257 -0.521 -21.582 1.00 92.12 82 THR A O 1
ATOM 670 N N . SER A 1 83 ? 22.681 -0.673 -23.178 1.00 92.19 83 SER A N 1
ATOM 671 C CA . SER A 1 83 ? 23.547 -0.360 -24.324 1.00 92.19 83 SER A CA 1
ATOM 672 C C . SER A 1 83 ? 23.729 1.144 -24.590 1.00 92.19 83 SER A C 1
ATOM 674 O O . SER A 1 83 ? 24.475 1.523 -25.489 1.00 92.19 83 SER A O 1
ATOM 676 N N . SER A 1 84 ? 23.075 2.017 -23.815 1.00 92.94 84 SER A N 1
ATOM 677 C CA . SER A 1 84 ? 23.140 3.477 -23.987 1.00 92.94 84 SER A CA 1
ATOM 678 C C . SER A 1 84 ? 24.469 4.093 -23.520 1.00 92.94 84 SER A C 1
ATOM 680 O O . SER A 1 84 ? 25.303 3.433 -22.897 1.00 92.94 84 SER A O 1
ATOM 682 N N . GLN A 1 85 ? 24.635 5.401 -23.738 1.00 92.94 85 GLN A N 1
ATOM 683 C CA . GLN A 1 85 ? 25.784 6.182 -23.254 1.00 92.94 85 GLN A CA 1
ATOM 684 C C . GLN A 1 85 ? 25.725 6.513 -21.748 1.00 92.94 85 GLN A C 1
ATOM 686 O O . GLN A 1 85 ? 26.608 7.197 -21.233 1.00 92.94 85 GLN A O 1
ATOM 691 N N . VAL A 1 86 ? 24.703 6.045 -21.017 1.00 95.19 86 VAL A N 1
ATOM 692 C CA . VAL A 1 86 ? 24.599 6.276 -19.568 1.00 95.19 86 VAL A CA 1
ATOM 693 C C . VAL A 1 86 ? 25.829 5.690 -18.846 1.00 95.19 86 VAL A C 1
ATOM 695 O O . VAL A 1 86 ? 26.210 4.544 -19.119 1.00 95.19 86 VAL A O 1
ATOM 698 N N . PRO A 1 87 ? 26.445 6.424 -17.898 1.00 96.19 87 PRO A N 1
ATOM 699 C CA . PRO A 1 87 ? 27.588 5.936 -17.134 1.00 96.19 87 PRO A CA 1
ATOM 700 C C . PRO A 1 87 ? 27.337 4.585 -16.452 1.00 96.19 87 PRO A C 1
ATOM 702 O O . PRO A 1 87 ? 26.292 4.360 -15.837 1.00 96.19 87 PRO A O 1
ATOM 705 N N . SER A 1 88 ? 28.334 3.696 -16.482 1.00 96.56 88 SER A N 1
ATOM 706 C CA . SER A 1 88 ? 28.216 2.331 -15.943 1.00 96.56 88 SER A CA 1
ATOM 707 C C . SER A 1 88 ? 27.853 2.281 -14.458 1.00 96.56 88 SER A C 1
ATOM 709 O O . SER A 1 88 ? 27.167 1.356 -14.031 1.00 96.56 88 SER A O 1
ATOM 711 N N . GLN A 1 89 ? 28.290 3.263 -13.664 1.00 96.88 89 GLN A N 1
ATOM 712 C CA . GLN A 1 89 ? 27.908 3.351 -12.253 1.00 96.88 89 GLN A CA 1
ATOM 713 C C . GLN A 1 89 ? 26.404 3.603 -12.095 1.00 96.88 89 GLN A C 1
ATOM 715 O O . GLN A 1 89 ? 25.749 2.883 -11.350 1.00 96.88 89 GLN A O 1
ATOM 720 N N . ILE A 1 90 ? 25.842 4.531 -12.874 1.00 97.06 90 ILE A N 1
ATOM 721 C CA . ILE A 1 90 ? 24.408 4.834 -12.848 1.00 97.06 90 ILE A CA 1
ATOM 722 C C . ILE A 1 90 ? 23.593 3.614 -13.293 1.00 97.06 90 ILE A C 1
ATOM 724 O O . ILE A 1 90 ? 22.600 3.275 -12.654 1.00 97.06 90 ILE A O 1
ATOM 728 N N . LYS A 1 91 ? 24.046 2.887 -14.325 1.00 96.94 91 LYS A N 1
ATOM 729 C CA . LYS A 1 91 ? 23.409 1.624 -14.743 1.00 96.94 91 LYS A CA 1
ATOM 730 C C . LYS A 1 91 ? 23.360 0.597 -13.606 1.00 96.94 91 LYS A C 1
ATOM 732 O O . LYS A 1 91 ? 22.320 -0.019 -13.391 1.00 96.94 91 LYS A O 1
ATOM 737 N N . ARG A 1 92 ? 24.455 0.442 -12.849 1.00 97.12 92 ARG A N 1
ATOM 738 C CA . ARG A 1 92 ? 24.500 -0.449 -11.674 1.00 97.12 92 ARG A CA 1
ATOM 739 C C . ARG A 1 92 ? 23.547 -0.004 -10.569 1.00 97.12 92 ARG A C 1
ATOM 741 O O . ARG A 1 92 ? 22.894 -0.851 -9.968 1.00 97.12 92 ARG A O 1
ATOM 748 N N . ASP A 1 93 ? 23.463 1.294 -10.300 1.00 96.62 93 ASP A N 1
ATOM 749 C CA . ASP A 1 93 ? 22.588 1.820 -9.250 1.00 96.62 93 ASP A CA 1
ATOM 750 C C . ASP A 1 93 ? 21.103 1.684 -9.620 1.00 96.62 93 ASP A C 1
ATOM 752 O O . ASP A 1 93 ? 20.294 1.304 -8.770 1.00 96.62 93 ASP A O 1
ATOM 756 N N . VAL A 1 94 ? 20.751 1.886 -10.896 1.00 97.75 94 VAL A N 1
ATOM 757 C CA . VAL A 1 94 ? 19.411 1.590 -11.428 1.00 97.75 94 VAL A CA 1
ATOM 758 C C . VAL A 1 94 ? 19.085 0.105 -11.267 1.00 97.75 94 VAL A C 1
ATOM 760 O O . VAL A 1 94 ? 18.046 -0.230 -10.703 1.00 97.75 94 VAL A O 1
ATOM 763 N N . GLN A 1 95 ? 19.985 -0.788 -11.691 1.00 97.38 95 GLN A N 1
ATOM 764 C CA . GLN A 1 95 ? 19.772 -2.232 -11.578 1.00 97.38 95 GLN A CA 1
ATOM 765 C C . GLN A 1 95 ? 19.579 -2.669 -10.119 1.00 97.38 95 GLN A C 1
ATOM 767 O O . GLN A 1 95 ? 18.629 -3.384 -9.814 1.00 97.38 95 GLN A O 1
ATOM 772 N N . ARG A 1 96 ? 20.411 -2.167 -9.194 1.00 98.12 96 ARG A N 1
ATOM 773 C CA . ARG A 1 96 ? 20.296 -2.466 -7.757 1.00 98.12 96 ARG A CA 1
ATOM 774 C C . ARG A 1 96 ? 18.922 -2.083 -7.202 1.00 98.12 96 ARG A C 1
ATOM 776 O O . ARG A 1 96 ? 18.339 -2.851 -6.441 1.00 98.12 96 ARG A O 1
ATOM 783 N N . ASN A 1 97 ? 18.409 -0.913 -7.578 1.00 97.25 97 ASN A N 1
ATOM 784 C CA . ASN A 1 97 ? 17.085 -0.455 -7.155 1.00 97.25 97 ASN A CA 1
ATOM 785 C C . ASN A 1 97 ? 15.961 -1.335 -7.724 1.00 97.25 97 ASN A C 1
ATOM 787 O O . ASN A 1 97 ? 15.030 -1.688 -7.002 1.00 97.25 97 ASN A O 1
ATOM 791 N N . ILE A 1 98 ? 16.055 -1.733 -8.995 1.00 98.00 98 ILE A N 1
ATOM 792 C CA . ILE A 1 98 ? 15.065 -2.612 -9.634 1.00 98.00 98 ILE A CA 1
ATOM 793 C C . ILE A 1 98 ? 15.056 -4.001 -8.989 1.00 98.00 98 ILE A C 1
ATOM 795 O O . ILE A 1 98 ? 13.986 -4.505 -8.646 1.00 98.00 98 ILE A O 1
ATOM 799 N N . ASP A 1 99 ? 16.224 -4.596 -8.750 1.00 97.88 99 ASP A N 1
ATOM 800 C CA . ASP A 1 99 ? 16.332 -5.906 -8.096 1.00 97.88 99 ASP A CA 1
ATOM 801 C C . ASP A 1 99 ? 15.826 -5.858 -6.652 1.00 97.88 99 ASP A C 1
ATOM 803 O O . ASP A 1 99 ? 15.114 -6.753 -6.199 1.00 97.88 99 ASP A O 1
ATOM 807 N N . SER A 1 100 ? 16.126 -4.772 -5.937 1.00 98.06 100 SER A N 1
ATOM 808 C CA . SER A 1 100 ? 15.577 -4.502 -4.607 1.00 98.06 100 SER A CA 1
ATOM 809 C C . SER A 1 100 ? 14.044 -4.477 -4.627 1.00 98.06 100 SER A C 1
ATOM 811 O O . SER A 1 100 ? 13.411 -5.161 -3.821 1.00 98.06 100 SER A O 1
ATOM 813 N N . VAL A 1 101 ? 13.428 -3.779 -5.589 1.00 98.38 101 VAL A N 1
ATOM 814 C CA . VAL A 1 101 ? 11.964 -3.760 -5.748 1.00 98.38 101 VAL A CA 1
ATOM 815 C C . VAL A 1 101 ? 11.406 -5.145 -6.067 1.00 98.38 101 VAL A C 1
ATOM 817 O O . VAL A 1 101 ? 10.422 -5.544 -5.448 1.00 98.38 101 VAL A O 1
ATOM 820 N N . LYS A 1 102 ? 12.025 -5.907 -6.977 1.00 98.06 102 LYS A N 1
ATOM 821 C CA . LYS A 1 102 ? 11.581 -7.276 -7.302 1.00 98.06 102 LYS A CA 1
ATOM 822 C C . LYS A 1 102 ? 11.604 -8.181 -6.064 1.00 98.06 102 LYS A C 1
ATOM 824 O O . LYS A 1 102 ? 10.598 -8.818 -5.759 1.00 98.06 102 LYS A O 1
ATOM 829 N N . ASN A 1 103 ? 12.683 -8.138 -5.283 1.00 97.94 103 ASN A N 1
ATOM 830 C CA . ASN A 1 103 ? 12.800 -8.886 -4.027 1.00 97.94 103 ASN A CA 1
ATOM 831 C C . ASN A 1 103 ? 11.765 -8.443 -2.975 1.00 97.94 103 ASN A C 1
ATOM 833 O O . ASN A 1 103 ? 11.231 -9.257 -2.220 1.00 97.94 103 ASN A O 1
ATOM 837 N N . LEU A 1 104 ? 11.469 -7.143 -2.891 1.00 98.44 104 LEU A N 1
ATOM 838 C CA . LEU A 1 104 ? 10.436 -6.617 -1.993 1.00 98.44 104 LEU A CA 1
ATOM 839 C C . LEU A 1 104 ? 9.032 -7.052 -2.419 1.00 98.44 104 LEU A C 1
ATOM 841 O O . LEU A 1 104 ? 8.204 -7.342 -1.557 1.00 98.44 104 LEU A O 1
ATOM 845 N N . LEU A 1 105 ? 8.773 -7.144 -3.724 1.00 98.19 105 LEU A N 1
ATOM 846 C CA . LEU A 1 105 ? 7.515 -7.643 -4.265 1.00 98.19 105 LEU A CA 1
ATOM 847 C C . LEU A 1 105 ? 7.286 -9.116 -3.922 1.00 98.19 105 LEU A C 1
ATOM 849 O O . LEU A 1 105 ? 6.176 -9.475 -3.547 1.00 98.19 105 LEU A O 1
ATOM 853 N N . GLU A 1 106 ? 8.317 -9.959 -3.964 1.00 95.94 106 GLU A N 1
ATOM 854 C CA . GLU A 1 106 ? 8.203 -11.350 -3.503 1.00 95.94 106 GLU A CA 1
ATOM 855 C C . GLU A 1 106 ? 7.797 -11.426 -2.026 1.00 95.94 106 GLU A C 1
ATOM 857 O O . GLU A 1 106 ? 6.847 -12.130 -1.672 1.00 95.94 106 GLU A O 1
ATOM 862 N N . LYS A 1 107 ? 8.451 -10.628 -1.170 1.00 97.56 107 LYS A N 1
ATOM 863 C CA . LYS A 1 107 ? 8.109 -10.528 0.259 1.00 97.56 107 LYS A CA 1
ATOM 864 C C . LYS A 1 107 ? 6.686 -10.018 0.467 1.00 97.56 107 LYS A C 1
ATOM 866 O O . LYS A 1 107 ? 5.951 -10.576 1.276 1.00 97.56 107 LYS A O 1
ATOM 871 N N . TYR A 1 108 ? 6.275 -8.997 -0.283 1.00 98.00 108 TYR A N 1
ATOM 872 C CA . TYR A 1 108 ? 4.904 -8.492 -0.265 1.00 98.00 108 TYR A CA 1
ATOM 873 C C . TYR A 1 108 ? 3.895 -9.575 -0.673 1.00 98.00 108 TYR A C 1
ATOM 875 O O . TYR A 1 108 ? 2.886 -9.767 0.004 1.00 98.00 108 TYR A O 1
ATOM 883 N N . GLY A 1 109 ? 4.184 -10.327 -1.737 1.00 95.81 109 GLY A N 1
ATOM 884 C CA . GLY A 1 109 ? 3.335 -11.417 -2.208 1.00 95.81 109 GLY A CA 1
ATOM 885 C C . GLY A 1 109 ? 3.128 -12.512 -1.158 1.00 95.81 109 GLY A C 1
ATOM 886 O O . GLY A 1 109 ? 2.019 -13.038 -1.053 1.00 95.81 109 GLY A O 1
ATOM 887 N N . ALA A 1 110 ? 4.158 -12.820 -0.365 1.00 94.38 110 ALA A N 1
ATOM 888 C CA . ALA A 1 110 ? 4.073 -13.747 0.764 1.00 94.38 110 ALA A CA 1
ATOM 889 C C . ALA A 1 110 ? 3.347 -13.147 1.985 1.00 94.38 110 ALA A C 1
ATOM 891 O O . ALA A 1 110 ? 2.649 -13.860 2.702 1.00 94.38 110 ALA A O 1
ATOM 892 N N . LEU A 1 111 ? 3.482 -11.837 2.216 1.00 96.25 111 LEU A N 1
ATOM 893 C CA . LEU A 1 111 ? 2.849 -11.138 3.337 1.00 96.25 111 LEU A CA 1
ATOM 894 C C . LEU A 1 111 ? 1.353 -10.866 3.113 1.00 96.25 111 LEU A C 1
ATOM 896 O O . LEU A 1 111 ? 0.612 -10.745 4.084 1.00 96.25 111 LEU A O 1
ATOM 900 N N . HIS A 1 112 ? 0.904 -10.754 1.859 1.00 92.00 112 HIS A N 1
ATOM 901 C CA . HIS A 1 112 ? -0.441 -10.285 1.510 1.00 92.00 112 HIS A CA 1
ATOM 902 C C . HIS A 1 112 ? -1.565 -11.003 2.276 1.00 92.00 112 HIS A C 1
ATOM 904 O O . HIS A 1 112 ? -2.415 -10.345 2.877 1.00 92.00 112 HIS A O 1
ATOM 910 N N . ASP A 1 113 ? -1.547 -12.338 2.285 1.00 91.12 113 ASP A N 1
ATOM 911 C CA . ASP A 1 113 ? -2.575 -13.144 2.952 1.00 91.12 113 ASP A CA 1
ATOM 912 C C . ASP A 1 113 ? -2.446 -13.051 4.483 1.00 91.12 113 ASP A C 1
ATOM 914 O O . ASP A 1 113 ? -3.443 -12.924 5.197 1.00 91.12 113 ASP A O 1
ATOM 918 N N . SER A 1 114 ? -1.211 -13.006 4.993 1.00 93.44 114 SER A N 1
ATOM 919 C CA . SER A 1 114 ? -0.917 -12.804 6.417 1.00 93.44 114 SER A CA 1
ATOM 920 C C . SER A 1 114 ? -1.445 -11.469 6.938 1.00 93.44 114 SER A C 1
ATOM 922 O O . SER A 1 114 ? -1.936 -11.417 8.061 1.00 93.44 114 SER A O 1
ATOM 924 N N . LEU A 1 115 ? -1.400 -10.401 6.133 1.00 93.75 115 LEU A N 1
ATOM 925 C CA . LEU A 1 115 ? -1.931 -9.089 6.511 1.00 93.75 115 LEU A CA 1
ATOM 926 C C . LEU A 1 115 ? -3.440 -9.145 6.759 1.00 93.75 115 LEU A C 1
ATOM 928 O O . LEU A 1 115 ? -3.914 -8.708 7.807 1.00 93.75 115 LEU A O 1
ATOM 932 N N . LYS A 1 116 ? -4.189 -9.733 5.819 1.00 92.69 116 LYS A N 1
ATOM 933 C CA . LYS A 1 116 ? -5.638 -9.918 5.961 1.00 92.69 116 LYS A CA 1
ATOM 934 C C . LYS A 1 116 ? -5.963 -10.773 7.188 1.00 92.69 116 LYS A C 1
ATOM 936 O O . LYS A 1 116 ? -6.803 -10.390 7.999 1.00 92.69 116 LYS A O 1
ATOM 941 N N . ASN A 1 117 ? -5.265 -11.896 7.348 1.00 95.56 117 ASN A N 1
ATOM 942 C CA . ASN A 1 117 ? -5.486 -12.822 8.458 1.00 95.56 117 ASN A CA 1
ATOM 943 C C . ASN A 1 117 ? -5.142 -12.209 9.823 1.00 95.56 117 ASN A C 1
ATOM 945 O O . ASN A 1 117 ? -5.790 -12.536 10.811 1.00 95.56 117 ASN A O 1
ATOM 949 N N . ALA A 1 118 ? -4.152 -11.315 9.887 1.00 96.69 118 ALA A N 1
ATOM 950 C CA . ALA A 1 118 ? -3.765 -10.636 11.120 1.00 96.69 118 ALA A CA 1
ATOM 951 C C . ALA A 1 118 ? -4.802 -9.598 11.577 1.00 96.69 118 ALA A C 1
ATOM 953 O O . ALA A 1 118 ? -5.024 -9.447 12.775 1.00 96.69 118 ALA A O 1
ATOM 954 N N . VAL A 1 119 ? -5.448 -8.893 10.642 1.00 96.69 119 VAL A N 1
ATOM 955 C CA . VAL A 1 119 ? -6.407 -7.821 10.967 1.00 96.69 119 VAL A CA 1
ATOM 956 C C . VAL A 1 119 ? -7.832 -8.340 11.165 1.00 96.69 119 VAL A C 1
ATOM 958 O O . VAL A 1 119 ? -8.589 -7.744 11.929 1.00 96.69 119 VAL A O 1
ATOM 961 N N . GLN A 1 120 ? -8.203 -9.472 10.557 1.00 97.56 120 GLN A N 1
ATOM 962 C CA . GLN A 1 120 ? -9.558 -10.023 10.681 1.00 97.56 120 GLN A CA 1
ATOM 963 C C . GLN A 1 120 ? -10.027 -10.209 12.142 1.00 97.56 120 GLN A C 1
ATOM 965 O O . GLN A 1 120 ? -11.134 -9.772 12.453 1.00 97.56 120 GLN A O 1
ATOM 970 N N . PRO A 1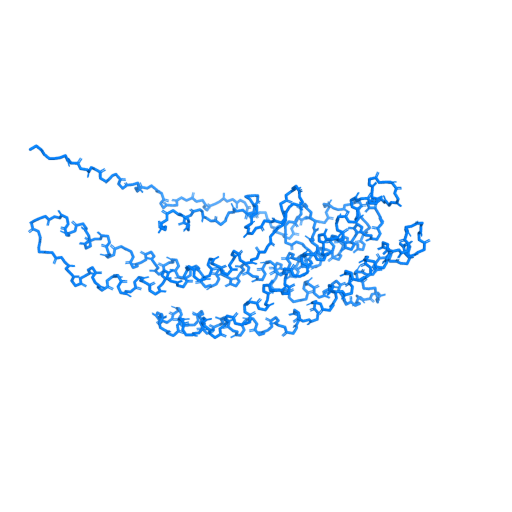 121 ? -9.212 -10.733 13.082 1.00 98.31 121 PRO A N 1
ATOM 971 C CA . PRO A 1 121 ? -9.618 -10.843 14.484 1.00 98.31 121 PRO A CA 1
ATOM 972 C C . PRO A 1 121 ? -9.901 -9.493 15.162 1.00 98.31 121 PRO A C 1
ATOM 974 O O . PRO A 1 121 ? -10.740 -9.429 16.060 1.00 98.31 121 PRO A O 1
ATOM 977 N N . VAL A 1 122 ? -9.234 -8.412 14.735 1.00 98.00 122 VAL A N 1
ATOM 978 C CA . VAL A 1 122 ? -9.494 -7.048 15.228 1.00 98.00 122 VAL A CA 1
ATOM 979 C C . VAL A 1 122 ? -10.888 -6.605 14.793 1.00 98.00 122 VAL A C 1
ATOM 981 O O . VAL A 1 122 ? -11.689 -6.183 15.625 1.00 98.00 122 VAL A O 1
ATOM 984 N N . ILE A 1 123 ? -11.196 -6.767 13.502 1.00 96.81 123 ILE A N 1
ATOM 985 C CA . ILE A 1 123 ? -12.504 -6.441 12.914 1.00 96.81 123 ILE A CA 1
ATOM 986 C C . ILE A 1 123 ? -13.614 -7.241 13.609 1.00 96.81 123 ILE A C 1
ATOM 988 O O . ILE A 1 123 ? -14.617 -6.672 14.046 1.00 96.81 123 ILE A O 1
ATOM 992 N N . ASP A 1 124 ? -13.411 -8.549 13.780 1.00 97.50 124 ASP A N 1
ATOM 993 C CA . ASP A 1 124 ? -14.386 -9.439 14.409 1.00 97.50 124 ASP A CA 1
ATOM 994 C C . ASP A 1 124 ? -14.664 -9.032 15.863 1.00 97.50 124 ASP A C 1
ATOM 996 O O . ASP A 1 124 ? -15.822 -8.978 16.282 1.00 97.50 124 ASP A O 1
ATOM 1000 N N . ALA A 1 125 ? -13.627 -8.707 16.638 1.00 97.69 125 ALA A N 1
ATOM 1001 C CA . ALA A 1 125 ? -13.784 -8.254 18.018 1.00 97.69 125 ALA A CA 1
ATOM 1002 C C . ALA A 1 125 ? -14.516 -6.903 18.105 1.00 97.69 125 ALA A C 1
ATOM 1004 O O . ALA A 1 125 ? -15.400 -6.732 18.950 1.00 97.69 125 ALA A O 1
ATOM 1005 N N . ILE A 1 126 ? -14.218 -5.972 17.190 1.00 95.88 126 ILE A N 1
ATOM 1006 C CA . ILE A 1 126 ? -14.912 -4.682 17.114 1.00 95.88 126 ILE A CA 1
ATOM 1007 C C . ILE A 1 126 ? -16.400 -4.878 16.831 1.00 95.88 126 ILE A C 1
ATOM 1009 O O . ILE A 1 126 ? -17.227 -4.299 17.539 1.00 95.88 126 ILE A O 1
ATOM 1013 N N . SER A 1 127 ? -16.739 -5.745 15.871 1.00 94.50 127 SER A N 1
ATOM 1014 C CA . SER A 1 127 ? -18.130 -6.052 15.511 1.00 94.50 127 SER A CA 1
ATOM 1015 C C . SER A 1 127 ? -18.935 -6.655 16.671 1.00 94.50 127 SER A C 1
ATOM 1017 O O . SER A 1 127 ? -20.126 -6.387 16.806 1.00 94.50 127 SER A O 1
ATOM 1019 N N . LYS A 1 128 ? -18.277 -7.412 17.560 1.00 95.19 128 LYS A N 1
ATOM 1020 C CA . LYS A 1 128 ? -18.875 -7.996 18.774 1.00 95.19 128 LYS A CA 1
ATOM 1021 C C . LYS A 1 128 ? -18.948 -7.017 19.947 1.00 95.19 128 LYS A C 1
ATOM 1023 O O . LYS A 1 128 ? -19.471 -7.360 21.002 1.00 95.19 128 LYS A O 1
ATOM 1028 N N . GLY A 1 129 ? -18.396 -5.815 19.796 1.00 92.38 129 GLY A N 1
ATOM 1029 C CA . GLY A 1 129 ? -18.328 -4.820 20.859 1.00 92.38 129 GLY A CA 1
ATOM 1030 C C . GLY A 1 129 ? -17.243 -5.079 21.912 1.00 92.38 129 GLY A C 1
ATOM 1031 O O . GLY A 1 129 ? -17.103 -4.251 22.814 1.00 92.38 129 GLY A O 1
ATOM 1032 N N . ASP A 1 130 ? -16.436 -6.133 21.767 1.00 95.44 130 ASP A N 1
ATOM 1033 C CA . ASP A 1 130 ? -15.399 -6.534 22.720 1.00 95.44 130 ASP A CA 1
ATOM 1034 C C . ASP A 1 130 ? -14.088 -5.779 22.460 1.00 95.44 130 ASP A C 1
ATOM 1036 O O . ASP A 1 130 ? -13.246 -6.163 21.645 1.00 95.44 130 ASP A O 1
ATOM 1040 N N . MET A 1 131 ? -13.918 -4.655 23.158 1.00 93.69 131 MET A N 1
ATOM 1041 C CA . MET A 1 131 ? -12.742 -3.801 22.975 1.00 93.69 131 MET A CA 1
ATOM 1042 C C . MET A 1 131 ? -11.482 -4.367 23.631 1.00 93.69 131 MET A C 1
ATOM 1044 O O . MET A 1 131 ? -10.378 -3.997 23.233 1.00 93.69 131 MET A O 1
ATOM 1048 N N . GLN A 1 132 ? -11.622 -5.266 24.608 1.00 93.56 132 GLN A N 1
ATOM 1049 C CA . GLN A 1 132 ? -10.473 -5.917 25.226 1.00 93.56 132 GLN A CA 1
ATOM 1050 C C . GLN A 1 132 ? -9.885 -6.956 24.267 1.00 93.56 132 GLN A C 1
ATOM 1052 O O . GLN A 1 132 ? -8.674 -6.959 24.034 1.00 93.56 132 GLN A O 1
ATOM 1057 N N . ALA A 1 133 ? -10.739 -7.773 23.645 1.00 96.88 133 ALA A N 1
ATOM 1058 C CA . ALA A 1 133 ? -10.324 -8.688 22.589 1.00 96.88 133 ALA A CA 1
ATOM 1059 C C . ALA A 1 133 ? -9.777 -7.936 21.368 1.00 96.88 133 ALA A C 1
ATOM 1061 O O . ALA A 1 133 ? -8.762 -8.352 20.814 1.00 96.88 133 ALA A O 1
ATOM 1062 N N . ALA A 1 134 ? -10.383 -6.804 20.985 1.00 97.56 134 ALA A N 1
ATOM 1063 C CA . ALA A 1 134 ? -9.888 -5.986 19.877 1.00 97.56 134 ALA A CA 1
ATOM 1064 C C . ALA A 1 134 ? -8.477 -5.440 20.149 1.00 97.56 134 ALA A C 1
ATOM 1066 O O . ALA A 1 134 ? -7.613 -5.515 19.278 1.00 97.56 134 ALA A O 1
ATOM 1067 N N . ALA A 1 135 ? -8.211 -4.952 21.367 1.00 94.56 135 ALA A N 1
ATOM 1068 C CA . ALA A 1 135 ? -6.885 -4.480 21.763 1.00 94.56 135 ALA A CA 1
ATOM 1069 C C . ALA A 1 135 ? -5.833 -5.601 21.758 1.00 94.56 135 ALA A C 1
ATOM 1071 O O . ALA A 1 135 ? -4.723 -5.406 21.261 1.00 94.56 135 ALA A O 1
ATOM 1072 N N . LEU A 1 136 ? -6.184 -6.790 22.260 1.00 96.81 136 LEU A N 1
ATOM 1073 C CA . LEU A 1 136 ? -5.295 -7.952 22.227 1.00 96.81 136 LEU A CA 1
ATOM 1074 C C . LEU A 1 136 ? -5.011 -8.410 20.788 1.00 96.81 136 LEU A C 1
ATOM 1076 O O . LEU A 1 136 ? -3.860 -8.647 20.425 1.00 96.81 136 LEU A O 1
ATOM 1080 N N . ALA A 1 137 ? -6.051 -8.503 19.957 1.00 98.12 137 ALA A N 1
ATOM 1081 C CA . ALA A 1 137 ? -5.922 -8.844 18.546 1.00 98.12 137 ALA A CA 1
ATOM 1082 C C . ALA A 1 137 ? -5.038 -7.831 17.804 1.00 98.12 137 ALA A C 1
ATOM 1084 O O . ALA A 1 137 ? -4.172 -8.231 17.028 1.00 98.12 137 ALA A O 1
ATOM 1085 N N . GLN A 1 138 ? -5.192 -6.536 18.097 1.00 96.50 138 GLN A N 1
ATOM 1086 C CA . GLN A 1 138 ? -4.375 -5.488 17.496 1.00 96.50 138 GLN A CA 1
ATOM 1087 C C . GLN A 1 138 ? -2.901 -5.648 17.867 1.00 96.50 138 GLN A C 1
ATOM 1089 O O . GLN A 1 138 ? -2.043 -5.596 16.987 1.00 96.50 138 GLN A O 1
ATOM 1094 N N . ALA A 1 139 ? -2.594 -5.899 19.143 1.00 96.25 139 ALA A N 1
ATOM 1095 C CA . ALA A 1 139 ? -1.222 -6.142 19.586 1.00 96.25 139 ALA A CA 1
ATOM 1096 C C . ALA A 1 139 ? -0.573 -7.319 18.831 1.00 96.25 139 ALA A C 1
ATOM 1098 O O . ALA A 1 139 ? 0.588 -7.228 18.430 1.00 96.25 139 ALA A O 1
ATOM 1099 N N . ASN A 1 140 ? -1.340 -8.379 18.560 1.00 97.38 140 ASN A N 1
ATOM 1100 C CA . ASN A 1 140 ? -0.884 -9.529 17.776 1.00 97.38 140 ASN A CA 1
ATOM 1101 C C . ASN A 1 140 ? -0.725 -9.218 16.277 1.00 97.38 140 ASN A C 1
ATOM 1103 O O . ASN A 1 140 ? 0.111 -9.829 15.612 1.00 97.38 140 ASN A O 1
ATOM 1107 N N . ALA A 1 141 ? -1.494 -8.268 15.737 1.00 97.69 141 ALA A N 1
ATOM 1108 C CA . ALA A 1 141 ? -1.406 -7.844 14.341 1.00 97.69 141 ALA A CA 1
ATOM 1109 C C . ALA A 1 141 ? -0.215 -6.906 14.066 1.00 97.69 141 ALA A C 1
ATOM 1111 O O . ALA A 1 141 ? 0.273 -6.840 12.933 1.00 97.69 141 ALA A O 1
ATOM 1112 N N . LEU A 1 142 ? 0.286 -6.198 15.089 1.00 96.19 142 LEU A N 1
ATOM 1113 C CA . LEU A 1 142 ? 1.341 -5.185 14.949 1.00 96.19 142 LEU A CA 1
ATOM 1114 C C . LEU A 1 142 ? 2.594 -5.655 14.190 1.00 96.19 142 LEU A C 1
ATOM 1116 O O . LEU A 1 142 ? 3.070 -4.884 13.354 1.00 96.19 142 LEU A O 1
ATOM 1120 N N . PRO A 1 143 ? 3.163 -6.855 14.414 1.00 97.00 143 PRO A N 1
ATOM 1121 C CA . PRO A 1 143 ? 4.350 -7.286 13.675 1.00 97.00 143 PRO A CA 1
ATOM 1122 C C . PRO A 1 143 ? 4.106 -7.358 12.162 1.00 97.00 143 PRO A C 1
ATOM 1124 O O . PRO A 1 143 ? 4.928 -6.887 11.378 1.00 97.00 143 PRO A O 1
ATOM 1127 N N . VAL A 1 144 ? 2.944 -7.874 11.751 1.00 97.94 144 VAL A N 1
ATOM 1128 C CA . VAL A 1 144 ? 2.564 -8.016 10.337 1.00 97.94 144 VAL A CA 1
ATOM 1129 C C . VAL A 1 144 ? 2.280 -6.649 9.707 1.00 97.94 144 VAL A C 1
ATOM 1131 O O . VAL A 1 144 ? 2.738 -6.373 8.599 1.00 97.94 144 VAL A O 1
ATOM 1134 N N . LEU A 1 145 ? 1.585 -5.767 10.434 1.00 96.62 145 LEU A N 1
ATOM 1135 C CA . LEU A 1 145 ? 1.309 -4.392 10.005 1.00 96.62 145 LEU A CA 1
ATOM 1136 C C . LEU A 1 145 ? 2.603 -3.590 9.800 1.00 96.62 145 LEU A C 1
ATOM 1138 O O . LEU A 1 145 ? 2.778 -2.943 8.768 1.00 96.62 145 LEU A O 1
ATOM 1142 N N . ASN A 1 146 ? 3.537 -3.659 10.754 1.00 96.12 146 ASN A N 1
ATOM 1143 C CA . ASN A 1 146 ? 4.824 -2.969 10.643 1.00 96.12 146 ASN A CA 1
ATOM 1144 C C . ASN A 1 146 ? 5.690 -3.549 9.514 1.00 96.12 146 ASN A C 1
ATOM 1146 O O . ASN A 1 146 ? 6.362 -2.786 8.821 1.00 96.12 146 ASN A O 1
ATOM 1150 N N . GLU A 1 147 ? 5.659 -4.864 9.284 1.00 97.38 147 GLU A N 1
ATOM 1151 C CA . GLU A 1 147 ? 6.387 -5.471 8.165 1.00 97.38 147 GLU A CA 1
ATOM 1152 C C . GLU A 1 147 ? 5.821 -5.021 6.812 1.00 97.38 147 GLU A C 1
ATOM 1154 O O . GLU A 1 147 ? 6.587 -4.700 5.900 1.00 97.38 147 GLU A O 1
ATOM 1159 N N . PHE A 1 148 ? 4.495 -4.893 6.694 1.00 97.38 148 PHE A N 1
ATOM 1160 C CA . PHE A 1 148 ? 3.874 -4.317 5.502 1.00 97.38 148 PHE A CA 1
ATOM 1161 C C . PHE A 1 148 ? 4.361 -2.882 5.264 1.00 97.38 148 PHE A C 1
ATOM 1163 O O . PHE A 1 148 ? 4.838 -2.574 4.168 1.00 97.38 148 PHE A O 1
ATOM 1170 N N . ILE A 1 149 ? 4.301 -2.027 6.294 1.00 94.69 149 ILE A N 1
ATOM 1171 C CA . ILE A 1 149 ? 4.775 -0.635 6.235 1.00 94.69 149 ILE A CA 1
ATOM 1172 C C . ILE A 1 149 ? 6.241 -0.593 5.784 1.00 94.69 149 ILE A C 1
ATOM 1174 O O . ILE A 1 149 ? 6.595 0.160 4.875 1.00 94.69 149 ILE A O 1
ATOM 1178 N N . ARG A 1 150 ? 7.097 -1.440 6.370 1.00 96.06 150 ARG A N 1
ATOM 1179 C CA . ARG A 1 150 ? 8.526 -1.514 6.045 1.00 96.06 150 ARG A CA 1
ATOM 1180 C C . ARG A 1 150 ? 8.756 -1.876 4.579 1.00 96.06 150 ARG A C 1
ATOM 1182 O O . ARG A 1 150 ? 9.556 -1.218 3.911 1.00 96.06 150 ARG A O 1
ATOM 1189 N N . ILE A 1 151 ? 8.076 -2.906 4.068 1.00 97.12 151 ILE A N 1
ATOM 1190 C CA . ILE A 1 151 ? 8.201 -3.331 2.667 1.00 97.12 151 ILE A CA 1
ATOM 1191 C C . ILE A 1 151 ? 7.719 -2.218 1.738 1.00 97.12 151 ILE A C 1
ATOM 1193 O O . ILE A 1 151 ? 8.457 -1.825 0.835 1.00 97.12 151 ILE A O 1
ATOM 1197 N N . ARG A 1 152 ? 6.527 -1.668 1.989 1.00 95.69 152 ARG A N 1
ATOM 1198 C CA . ARG A 1 152 ? 5.939 -0.589 1.189 1.00 95.69 152 ARG A CA 1
ATOM 1199 C C . ARG A 1 152 ? 6.861 0.627 1.130 1.00 95.69 152 ARG A C 1
ATOM 1201 O O . ARG A 1 152 ? 7.154 1.118 0.043 1.00 95.69 152 ARG A O 1
ATOM 1208 N N . ASN A 1 153 ? 7.350 1.100 2.276 1.00 93.19 153 ASN A N 1
ATOM 1209 C CA . ASN A 1 153 ? 8.246 2.258 2.334 1.00 93.19 153 ASN A CA 1
ATOM 1210 C C . ASN A 1 153 ? 9.575 1.983 1.623 1.00 93.19 153 ASN A C 1
ATOM 1212 O O . ASN A 1 153 ? 10.113 2.869 0.964 1.00 93.19 153 ASN A O 1
ATOM 1216 N N . SER A 1 154 ? 10.078 0.747 1.693 1.00 94.81 154 SER A N 1
ATOM 1217 C CA . SER A 1 154 ? 11.281 0.349 0.957 1.00 94.81 154 SER A CA 1
ATOM 1218 C C . SER A 1 154 ? 11.040 0.388 -0.556 1.00 94.81 154 SER A C 1
ATOM 1220 O O . SER A 1 154 ? 11.870 0.920 -1.290 1.00 94.81 154 SER A O 1
ATOM 1222 N N . VAL A 1 155 ? 9.892 -0.104 -1.042 1.00 96.00 155 VAL A N 1
ATOM 1223 C CA . VAL A 1 155 ? 9.517 0.007 -2.465 1.00 96.00 155 VAL A CA 1
ATOM 1224 C C . VAL A 1 155 ? 9.451 1.476 -2.882 1.00 96.00 155 VAL A C 1
ATOM 1226 O O . VAL A 1 155 ? 10.008 1.845 -3.916 1.00 96.00 155 VAL A O 1
ATOM 1229 N N . ALA A 1 156 ? 8.835 2.322 -2.052 1.00 89.88 156 ALA A N 1
ATOM 1230 C CA . ALA A 1 156 ? 8.708 3.747 -2.327 1.00 89.88 156 ALA A CA 1
ATOM 1231 C C . ALA A 1 156 ? 10.071 4.433 -2.433 1.00 89.88 156 ALA A C 1
ATOM 1233 O O . ALA A 1 156 ? 10.335 5.134 -3.408 1.00 89.88 156 ALA A O 1
ATOM 1234 N N . GLN A 1 157 ? 10.969 4.153 -1.488 1.00 89.38 157 GLN A N 1
ATOM 1235 C CA . GLN A 1 157 ? 12.319 4.699 -1.478 1.00 89.38 157 GLN A CA 1
ATOM 1236 C C . GLN A 1 157 ? 13.106 4.332 -2.743 1.00 89.38 157 GLN A C 1
ATOM 1238 O O . GLN A 1 157 ? 13.715 5.214 -3.345 1.00 89.38 157 GLN A O 1
ATOM 1243 N N . ASN A 1 158 ? 13.070 3.065 -3.176 1.00 93.19 158 ASN A N 1
ATOM 1244 C CA . ASN A 1 158 ? 13.755 2.646 -4.406 1.00 93.19 158 ASN A CA 1
ATOM 1245 C C . ASN A 1 158 ? 13.138 3.333 -5.639 1.00 93.19 158 ASN A C 1
ATOM 1247 O O . ASN A 1 158 ? 13.853 3.823 -6.511 1.00 93.19 158 ASN A O 1
ATOM 1251 N N . GLY A 1 159 ? 11.807 3.448 -5.686 1.00 92.56 159 GLY A N 1
ATOM 1252 C CA . GLY A 1 159 ? 11.108 4.183 -6.741 1.00 92.56 159 GLY A CA 1
ATOM 1253 C C . GLY A 1 159 ? 11.503 5.662 -6.818 1.00 92.56 159 GLY A C 1
ATOM 1254 O O . GLY A 1 159 ? 11.735 6.184 -7.905 1.00 92.56 159 GLY A O 1
ATOM 1255 N N . TRP A 1 160 ? 11.646 6.343 -5.679 1.00 90.06 160 TRP A N 1
ATOM 1256 C CA . TRP A 1 160 ? 12.066 7.749 -5.637 1.00 90.06 160 TRP A CA 1
ATOM 1257 C C . TRP A 1 160 ? 13.543 7.952 -5.983 1.00 90.06 160 TRP A C 1
ATOM 1259 O O . TRP A 1 160 ? 13.899 8.970 -6.579 1.00 90.06 160 TRP A O 1
ATOM 1269 N N . GLN A 1 161 ? 14.408 6.995 -5.641 1.00 89.44 161 GLN A N 1
ATOM 1270 C CA . GLN A 1 161 ? 15.803 7.010 -6.084 1.00 89.44 161 GLN A CA 1
ATOM 1271 C C . GLN A 1 161 ? 15.889 6.905 -7.611 1.00 89.44 161 GLN A C 1
ATOM 1273 O O . GLN A 1 161 ? 16.591 7.698 -8.236 1.00 89.44 161 GLN A O 1
ATOM 1278 N N . LEU A 1 162 ? 15.117 6.001 -8.221 1.00 93.06 162 LEU A N 1
ATOM 1279 C CA . LEU A 1 162 ? 15.023 5.886 -9.680 1.00 93.06 162 LEU A CA 1
ATOM 1280 C C . LEU A 1 162 ? 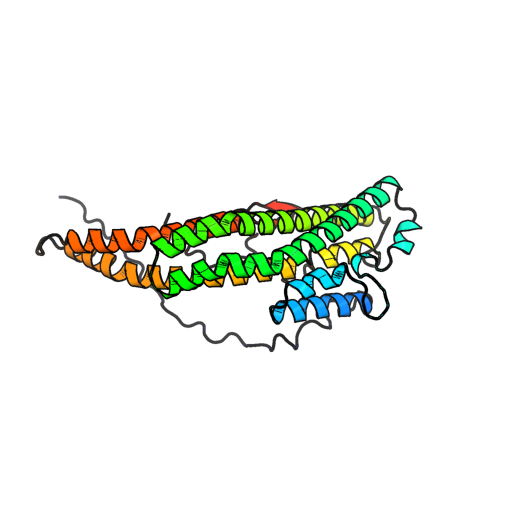14.454 7.152 -10.330 1.00 93.06 162 LEU A C 1
ATOM 1282 O O . LEU A 1 162 ? 14.975 7.593 -11.351 1.00 93.06 162 LEU A O 1
ATOM 1286 N N . ASP A 1 163 ? 13.441 7.772 -9.724 1.00 90.75 163 ASP A N 1
ATOM 1287 C CA . ASP A 1 163 ? 12.876 9.047 -10.181 1.00 90.75 163 ASP A CA 1
ATOM 1288 C C . ASP A 1 163 ? 13.891 10.204 -10.123 1.00 90.75 163 ASP A C 1
ATOM 1290 O O . ASP A 1 163 ? 13.940 11.056 -11.011 1.00 90.75 163 ASP A O 1
ATOM 1294 N N . THR A 1 164 ? 14.756 10.204 -9.106 1.00 90.31 164 THR A N 1
ATOM 1295 C CA . THR A 1 164 ? 15.837 11.191 -8.968 1.00 90.31 164 THR A CA 1
ATOM 1296 C C . THR A 1 164 ? 16.884 10.996 -10.063 1.00 90.31 164 THR A C 1
ATOM 1298 O O . THR A 1 164 ? 17.169 11.930 -10.807 1.00 90.31 164 THR A O 1
ATOM 1301 N N . ILE A 1 165 ? 17.366 9.760 -10.252 1.00 93.50 165 ILE A N 1
ATOM 1302 C CA . ILE A 1 165 ? 18.304 9.418 -11.334 1.00 93.50 165 ILE A CA 1
ATOM 1303 C C . ILE A 1 165 ? 17.703 9.768 -12.702 1.00 93.50 165 ILE A C 1
ATOM 1305 O O . ILE A 1 165 ? 18.390 10.314 -13.565 1.00 93.50 165 ILE A O 1
ATOM 1309 N N . PHE A 1 166 ? 16.418 9.470 -12.905 1.00 92.44 166 PHE A N 1
ATOM 1310 C CA . PHE A 1 166 ? 15.692 9.812 -14.123 1.00 92.44 166 PHE A CA 1
ATOM 1311 C C . PHE A 1 166 ? 15.715 11.315 -14.388 1.00 92.44 166 PHE A C 1
ATOM 1313 O O . PHE A 1 166 ? 16.066 11.743 -15.487 1.00 92.44 166 PHE A O 1
ATOM 1320 N N . THR A 1 167 ? 15.364 12.105 -13.376 1.00 90.12 167 THR A N 1
ATOM 1321 C CA . THR A 1 167 ? 15.309 13.564 -13.467 1.00 90.12 167 THR A CA 1
ATOM 1322 C C . THR A 1 167 ? 16.679 14.146 -13.806 1.00 90.12 167 THR A C 1
ATOM 1324 O O . THR A 1 167 ? 16.784 14.965 -14.719 1.00 90.12 167 THR A O 1
ATOM 1327 N N . ASP A 1 168 ? 17.738 13.670 -13.150 1.00 93.38 168 ASP A N 1
ATOM 1328 C CA . ASP A 1 168 ? 19.105 14.136 -13.391 1.00 93.38 168 ASP A CA 1
ATOM 1329 C C . ASP A 1 168 ? 19.570 13.830 -14.822 1.00 93.38 168 ASP A C 1
ATOM 1331 O O . ASP A 1 168 ? 20.023 14.726 -15.538 1.00 93.38 168 ASP A O 1
ATOM 1335 N N . LEU A 1 169 ? 19.386 12.585 -15.280 1.00 93.69 169 LEU A N 1
ATOM 1336 C CA . LEU A 1 169 ? 19.755 12.166 -16.637 1.00 93.69 169 LEU A CA 1
ATOM 1337 C C . LEU A 1 169 ? 18.914 12.853 -17.724 1.00 93.69 169 LEU A C 1
ATOM 1339 O O . LEU A 1 169 ? 19.393 13.088 -18.837 1.00 93.69 169 LEU A O 1
ATOM 1343 N N . LYS A 1 170 ? 17.648 13.163 -17.429 1.00 92.31 170 LYS A N 1
ATOM 1344 C CA . LYS A 1 170 ? 16.775 13.916 -18.334 1.00 92.31 170 LYS A CA 1
ATOM 1345 C C . LYS A 1 170 ? 17.245 15.365 -18.453 1.00 92.31 170 LYS A C 1
ATOM 1347 O O . LYS A 1 170 ? 17.330 15.891 -19.562 1.00 92.31 170 LYS A O 1
ATOM 1352 N N . ASN A 1 171 ? 17.601 15.998 -17.335 1.00 93.38 171 ASN A N 1
ATOM 1353 C CA . ASN A 1 171 ? 18.104 17.372 -17.311 1.00 93.38 171 ASN A CA 1
ATOM 1354 C C . ASN A 1 171 ? 19.441 17.509 -18.056 1.00 93.38 171 ASN A C 1
ATOM 1356 O O . ASN A 1 171 ? 19.659 18.507 -18.742 1.00 93.38 171 ASN A O 1
ATOM 1360 N N . SER A 1 172 ? 20.297 16.482 -18.010 1.00 93.19 172 SER A N 1
ATOM 1361 C CA . SER A 1 172 ? 21.522 16.407 -18.819 1.00 93.19 172 SER A CA 1
ATOM 1362 C C . SER A 1 172 ? 21.290 15.991 -20.277 1.00 93.19 172 SER A C 1
ATOM 1364 O O . SER A 1 172 ? 22.254 15.855 -21.030 1.00 93.19 172 SER A O 1
ATOM 1366 N N . ARG A 1 173 ? 20.031 15.787 -20.697 1.00 91.62 173 ARG A N 1
ATOM 1367 C CA . ARG A 1 173 ? 19.630 15.306 -22.034 1.00 91.62 173 ARG A CA 1
ATOM 1368 C C . ARG A 1 173 ? 20.248 13.956 -22.418 1.00 91.62 173 ARG A C 1
ATOM 1370 O O . ARG A 1 173 ? 20.397 13.656 -23.599 1.00 91.62 173 ARG A O 1
ATOM 1377 N N . THR A 1 174 ? 20.621 13.146 -21.429 1.00 92.12 174 THR A N 1
ATOM 1378 C CA . THR A 1 174 ? 21.185 11.805 -21.637 1.00 92.12 174 THR A CA 1
ATOM 1379 C C . THR A 1 174 ? 20.097 10.781 -21.949 1.00 92.12 174 THR A C 1
ATOM 1381 O O . THR A 1 174 ? 20.351 9.833 -22.686 1.00 92.12 174 THR A O 1
ATOM 1384 N N . ILE A 1 175 ? 18.897 10.987 -21.403 1.00 91.81 175 ILE A N 1
ATOM 1385 C CA . ILE A 1 175 ? 17.700 10.176 -21.652 1.00 91.81 175 ILE A CA 1
ATOM 1386 C C . ILE A 1 175 ? 16.479 11.084 -21.880 1.00 91.81 175 ILE A C 1
ATOM 1388 O O . ILE A 1 175 ? 16.515 12.285 -21.600 1.00 91.81 175 ILE A O 1
ATOM 1392 N N . GLN A 1 176 ? 15.386 10.505 -22.361 1.00 89.44 176 GLN A N 1
ATOM 1393 C CA . GLN A 1 176 ? 14.101 11.132 -22.639 1.00 89.44 176 GLN A CA 1
ATOM 1394 C C . GLN A 1 176 ? 12.961 10.437 -21.880 1.00 89.44 176 GLN A C 1
ATOM 1396 O O . GLN A 1 176 ? 13.117 9.374 -21.280 1.00 89.44 176 GLN A O 1
ATOM 1401 N N . ASP A 1 177 ? 11.765 11.028 -21.936 1.00 84.75 177 ASP A N 1
ATOM 1402 C CA . ASP A 1 177 ? 10.553 10.451 -21.334 1.00 84.75 177 ASP A CA 1
ATOM 1403 C C . ASP A 1 177 ? 10.159 9.093 -21.941 1.00 84.75 177 ASP A C 1
ATOM 1405 O O . ASP A 1 177 ? 9.405 8.346 -21.313 1.00 84.75 177 ASP A O 1
ATOM 1409 N N . ALA A 1 178 ? 10.664 8.778 -23.136 1.00 86.19 178 ALA A N 1
ATOM 1410 C CA . ALA A 1 178 ? 10.427 7.524 -23.840 1.00 86.19 178 ALA A CA 1
ATOM 1411 C C . ALA A 1 178 ? 11.469 6.425 -23.545 1.00 86.19 178 ALA A C 1
ATOM 1413 O O . ALA A 1 178 ? 11.429 5.372 -24.172 1.00 86.19 178 ALA A O 1
ATOM 1414 N N . ASP A 1 179 ? 12.394 6.652 -22.608 1.00 90.06 179 ASP A N 1
ATOM 1415 C CA . ASP A 1 179 ? 13.400 5.656 -22.238 1.00 90.06 179 ASP A CA 1
ATOM 1416 C C . ASP A 1 179 ? 12.960 4.772 -21.067 1.00 90.06 179 ASP A C 1
ATOM 1418 O O . ASP A 1 179 ? 12.181 5.178 -20.202 1.00 90.06 179 ASP A O 1
ATOM 1422 N N . TYR A 1 180 ? 13.560 3.580 -20.990 1.00 93.06 180 TYR A N 1
ATOM 1423 C CA . TYR A 1 180 ? 13.399 2.578 -19.926 1.00 93.06 180 TYR A CA 1
ATOM 1424 C C . TYR A 1 180 ? 13.144 3.157 -18.529 1.00 93.06 180 TYR A C 1
ATOM 1426 O O . TYR A 1 180 ? 12.170 2.798 -17.869 1.00 93.06 180 TYR A O 1
ATOM 1434 N N . LEU A 1 181 ? 14.018 4.059 -18.071 1.00 92.88 181 LEU A N 1
ATOM 1435 C CA . LEU A 1 181 ? 13.991 4.542 -16.695 1.00 92.88 181 LEU A CA 1
ATOM 1436 C C . LEU A 1 181 ? 12.723 5.361 -16.397 1.00 92.88 181 LEU A C 1
ATOM 1438 O O . LEU A 1 181 ? 12.191 5.291 -15.293 1.00 92.88 181 LEU A O 1
ATOM 1442 N N . SER A 1 182 ? 12.178 6.061 -17.397 1.00 90.69 182 SER A N 1
ATOM 1443 C CA . SER A 1 182 ? 10.883 6.743 -17.297 1.00 90.69 182 SER A CA 1
ATOM 1444 C C . SER A 1 182 ? 9.751 5.755 -17.007 1.00 90.69 182 SER A C 1
ATOM 1446 O O . SER A 1 182 ? 8.879 6.042 -16.179 1.00 90.69 182 SER A O 1
ATOM 1448 N N . TYR A 1 183 ? 9.761 4.603 -17.682 1.00 91.19 183 TYR A N 1
ATOM 1449 C CA . TYR A 1 183 ? 8.736 3.567 -17.561 1.00 91.19 183 TYR A CA 1
ATOM 1450 C C . TYR A 1 183 ? 8.880 2.784 -16.261 1.00 91.19 183 TYR A C 1
ATOM 1452 O O . TYR A 1 183 ? 7.906 2.660 -15.520 1.00 91.19 183 TYR A O 1
ATOM 1460 N N . ALA A 1 184 ? 10.093 2.328 -15.943 1.00 94.38 184 ALA A N 1
ATOM 1461 C CA . ALA A 1 184 ? 10.383 1.574 -14.729 1.00 94.38 184 ALA A CA 1
ATOM 1462 C C . ALA A 1 184 ? 9.989 2.359 -13.469 1.00 94.38 184 ALA A C 1
ATOM 1464 O O . ALA A 1 184 ? 9.281 1.834 -12.610 1.00 94.38 184 ALA A O 1
ATOM 1465 N N . THR A 1 185 ? 10.340 3.648 -13.402 1.00 91.69 185 THR A N 1
ATOM 1466 C CA . THR A 1 185 ? 9.922 4.527 -12.303 1.00 91.69 185 THR A CA 1
ATOM 1467 C C . THR A 1 185 ? 8.399 4.580 -12.181 1.00 91.69 185 THR A C 1
ATOM 1469 O O . THR A 1 185 ? 7.865 4.372 -11.094 1.00 91.69 185 THR A O 1
ATOM 1472 N N . LYS A 1 186 ? 7.673 4.779 -13.288 1.00 89.44 186 LYS A N 1
ATOM 1473 C CA . LYS A 1 186 ? 6.202 4.885 -13.271 1.00 89.44 186 LYS A CA 1
ATOM 1474 C C . LYS A 1 186 ? 5.494 3.569 -12.966 1.00 89.44 186 LYS A C 1
ATOM 1476 O O . LYS A 1 186 ? 4.427 3.589 -12.359 1.00 89.44 186 LYS A O 1
ATOM 1481 N N . PHE A 1 187 ? 6.071 2.430 -13.338 1.00 93.88 187 PHE A N 1
ATOM 1482 C CA . PHE A 1 187 ? 5.573 1.130 -12.892 1.00 93.88 187 PHE A CA 1
ATOM 1483 C C . PHE A 1 187 ? 5.670 0.979 -11.370 1.00 93.88 187 PHE A C 1
ATOM 1485 O O . PHE A 1 187 ? 4.782 0.387 -10.760 1.00 93.88 187 PHE A O 1
ATOM 1492 N N . ILE A 1 188 ? 6.690 1.568 -10.738 1.00 94.50 188 ILE A N 1
ATOM 1493 C CA . ILE A 1 188 ? 6.877 1.510 -9.285 1.00 94.50 188 ILE A CA 1
ATOM 1494 C C . ILE A 1 188 ? 5.985 2.518 -8.565 1.00 94.50 188 ILE A C 1
ATOM 1496 O O . ILE A 1 188 ? 5.111 2.122 -7.794 1.00 94.50 188 ILE A O 1
ATOM 1500 N N . ILE A 1 189 ? 6.193 3.812 -8.804 1.00 88.56 189 ILE A N 1
ATOM 1501 C CA . ILE A 1 189 ? 5.554 4.880 -8.018 1.00 88.56 189 ILE A CA 1
ATOM 1502 C C . ILE A 1 189 ? 4.208 5.338 -8.588 1.00 88.56 189 ILE A C 1
ATOM 1504 O O . ILE A 1 189 ? 3.560 6.211 -8.015 1.00 88.56 189 ILE A O 1
ATOM 1508 N N . GLY A 1 190 ? 3.784 4.747 -9.705 1.00 86.31 190 GLY A N 1
ATOM 1509 C CA . GLY A 1 190 ? 2.597 5.153 -10.437 1.00 86.31 190 GLY A CA 1
ATOM 1510 C C . GLY A 1 190 ? 2.850 6.360 -11.330 1.00 86.31 190 GLY A C 1
ATOM 1511 O O . GLY A 1 190 ? 3.973 6.833 -11.522 1.00 86.31 190 GLY A O 1
ATOM 1512 N N . THR A 1 191 ? 1.769 6.875 -11.902 1.00 73.62 191 THR A N 1
ATOM 1513 C CA . THR A 1 191 ? 1.811 8.091 -12.708 1.00 73.62 191 THR A CA 1
ATOM 1514 C C . THR A 1 191 ? 1.244 9.253 -11.898 1.00 73.62 191 THR A C 1
ATOM 1516 O O . THR A 1 191 ? 0.208 9.131 -11.243 1.00 73.62 191 THR A O 1
ATOM 1519 N N . GLY A 1 192 ? 1.870 10.429 -11.983 1.00 64.00 192 GLY A N 1
ATOM 1520 C CA . GLY A 1 192 ? 1.359 11.635 -11.315 1.00 64.00 192 GLY A CA 1
ATOM 1521 C C . GLY A 1 192 ? -0.041 12.075 -11.781 1.00 64.00 192 GLY A C 1
ATOM 1522 O O . GLY A 1 192 ? -0.644 12.942 -11.160 1.00 64.00 192 GLY A O 1
ATOM 1523 N N . ARG A 1 193 ? -0.575 11.481 -12.860 1.00 63.12 193 ARG A N 1
ATOM 1524 C CA . ARG A 1 193 ? -1.904 11.780 -13.425 1.00 63.12 193 ARG A CA 1
ATOM 1525 C C . ARG A 1 193 ? -3.016 10.922 -12.819 1.00 63.12 193 ARG A C 1
ATOM 1527 O O . ARG A 1 193 ? -4.161 11.366 -12.722 1.00 63.12 193 ARG A O 1
ATOM 1534 N N . THR A 1 194 ? -2.692 9.698 -12.403 1.00 60.34 194 THR A N 1
ATOM 1535 C CA . THR A 1 194 ? -3.669 8.746 -11.867 1.00 60.34 194 THR A CA 1
ATOM 1536 C C . THR A 1 194 ? -3.200 8.180 -10.542 1.00 60.34 194 THR A C 1
ATOM 1538 O O . THR A 1 194 ? -2.353 7.287 -10.486 1.00 60.34 194 THR A O 1
ATOM 1541 N N . LYS A 1 195 ? -3.831 8.659 -9.468 1.00 64.81 195 LYS A N 1
ATOM 1542 C CA . LYS A 1 195 ? -3.674 8.100 -8.124 1.00 64.81 195 LYS A CA 1
ATOM 1543 C C . LYS A 1 195 ? -4.027 6.608 -8.122 1.00 64.81 195 LYS A C 1
ATOM 1545 O O . LYS A 1 195 ? -4.980 6.197 -8.783 1.00 64.81 195 LYS A O 1
ATOM 1550 N N . GLY A 1 196 ? -3.280 5.812 -7.361 1.00 68.88 196 GLY A N 1
ATOM 1551 C CA . GLY A 1 196 ? -3.536 4.374 -7.228 1.00 68.88 196 GLY A CA 1
ATOM 1552 C C . GLY A 1 196 ? -3.021 3.513 -8.388 1.00 68.88 196 GLY A C 1
ATOM 1553 O O . GLY A 1 196 ? -3.407 2.353 -8.486 1.00 68.88 196 GLY A O 1
ATOM 1554 N N . THR A 1 197 ? -2.161 4.051 -9.262 1.00 80.06 197 THR A N 1
ATOM 1555 C CA . THR A 1 197 ? -1.464 3.268 -10.300 1.00 80.06 197 THR A CA 1
ATOM 1556 C C . THR A 1 197 ? -0.095 2.779 -9.837 1.00 80.06 197 THR A C 1
ATOM 1558 O O . THR A 1 197 ? 0.489 3.327 -8.903 1.00 80.06 197 THR A O 1
ATOM 1561 N N . GLY A 1 198 ? 0.429 1.762 -10.525 1.00 90.12 198 GLY A N 1
ATOM 1562 C CA . GLY A 1 198 ? 1.737 1.184 -10.228 1.00 90.12 198 GLY A CA 1
ATOM 1563 C C . GLY A 1 198 ? 1.741 0.323 -8.965 1.00 90.12 198 GLY A C 1
ATOM 1564 O O . GLY A 1 198 ? 0.710 0.110 -8.321 1.00 90.12 198 GLY A O 1
ATOM 1565 N N . ILE A 1 199 ? 2.929 -0.162 -8.612 1.00 95.81 199 ILE A N 1
ATOM 1566 C CA . ILE A 1 199 ? 3.154 -1.001 -7.432 1.00 95.81 199 ILE A CA 1
ATOM 1567 C C . ILE A 1 199 ? 2.699 -0.275 -6.162 1.00 95.81 199 ILE A C 1
ATOM 1569 O O . ILE A 1 199 ? 1.908 -0.821 -5.392 1.00 95.81 199 ILE A O 1
ATOM 1573 N N . LEU A 1 200 ? 3.161 0.964 -5.957 1.00 91.69 200 LEU A N 1
ATOM 1574 C CA . LEU A 1 200 ? 2.793 1.741 -4.774 1.00 91.69 200 LEU A CA 1
ATOM 1575 C C . LEU A 1 200 ? 1.296 2.000 -4.703 1.00 91.69 200 LEU A C 1
ATOM 1577 O O . LEU A 1 200 ? 0.719 1.882 -3.631 1.00 91.69 200 LEU A O 1
ATOM 1581 N N . GLY A 1 201 ? 0.649 2.292 -5.832 1.00 88.88 201 GLY A N 1
ATOM 1582 C CA . GLY A 1 201 ? -0.789 2.520 -5.858 1.00 88.88 201 GLY A CA 1
ATOM 1583 C C . GLY A 1 201 ? -1.598 1.317 -5.369 1.00 88.88 201 GLY A C 1
ATOM 1584 O O . GLY A 1 201 ? -2.558 1.492 -4.619 1.00 88.88 201 GLY A O 1
ATOM 1585 N N . ALA A 1 202 ? -1.192 0.102 -5.746 1.00 93.69 202 ALA A N 1
ATOM 1586 C CA . ALA A 1 202 ? -1.820 -1.129 -5.273 1.00 93.69 202 ALA A CA 1
ATOM 1587 C C . ALA A 1 202 ? -1.611 -1.349 -3.765 1.00 93.69 202 ALA A C 1
ATOM 1589 O O . ALA A 1 202 ? -2.566 -1.644 -3.044 1.00 93.69 202 ALA A O 1
ATOM 1590 N N . MET A 1 203 ? -0.378 -1.169 -3.280 1.00 95.56 203 MET A N 1
ATOM 1591 C CA . MET A 1 203 ? -0.050 -1.323 -1.858 1.00 95.56 203 MET A CA 1
ATOM 1592 C C . MET A 1 203 ? -0.767 -0.273 -0.997 1.00 95.56 203 MET A C 1
ATOM 1594 O O . MET A 1 203 ? -1.370 -0.614 0.018 1.00 95.56 203 MET A O 1
ATOM 1598 N N . ASP A 1 204 ? -0.765 0.988 -1.425 1.00 91.62 204 ASP A N 1
ATOM 1599 C CA . ASP A 1 204 ? -1.428 2.087 -0.720 1.00 91.62 204 ASP A CA 1
ATOM 1600 C C . ASP A 1 204 ? -2.927 1.845 -0.626 1.00 91.62 204 ASP A C 1
ATOM 1602 O O . ASP A 1 204 ? -3.513 1.995 0.443 1.00 91.62 204 ASP A O 1
ATOM 1606 N N . LYS A 1 205 ? -3.548 1.394 -1.720 1.00 90.00 205 LYS A N 1
ATOM 1607 C CA . LYS A 1 205 ? -4.975 1.088 -1.713 1.00 90.00 205 LYS A CA 1
ATOM 1608 C C . LYS A 1 205 ? -5.308 -0.077 -0.779 1.00 90.00 205 LYS A C 1
ATOM 1610 O O . LYS A 1 205 ? -6.298 0.012 -0.055 1.00 90.00 205 LYS A O 1
ATOM 1615 N N . GLN A 1 206 ? -4.483 -1.128 -0.742 1.00 94.25 206 GLN A N 1
ATOM 1616 C CA . GLN A 1 206 ? -4.654 -2.216 0.226 1.00 94.25 206 GLN A CA 1
ATOM 1617 C C . GLN A 1 206 ? -4.629 -1.694 1.662 1.00 94.25 206 GLN A C 1
ATOM 1619 O O . GLN A 1 206 ? -5.498 -2.040 2.462 1.00 94.25 206 GLN A O 1
ATOM 1624 N N . TRP A 1 207 ? -3.627 -0.875 1.978 1.00 94.50 207 TRP A N 1
ATOM 1625 C CA . TRP A 1 207 ? -3.460 -0.299 3.304 1.00 94.50 207 TRP A CA 1
ATOM 1626 C C . TRP A 1 207 ? -4.645 0.589 3.686 1.00 94.50 207 TRP A C 1
ATOM 1628 O O . TRP A 1 207 ? -5.214 0.419 4.760 1.00 94.50 207 TRP A O 1
ATOM 1638 N N . GLU A 1 208 ? -5.064 1.484 2.789 1.00 90.50 208 GLU A N 1
ATOM 1639 C CA . GLU A 1 208 ? -6.202 2.379 3.004 1.00 90.50 208 GLU A CA 1
ATOM 1640 C C . GLU A 1 208 ? -7.494 1.613 3.305 1.00 90.50 208 GLU A C 1
ATOM 1642 O O . GLU A 1 208 ? -8.192 1.946 4.262 1.00 90.50 208 GLU A O 1
ATOM 1647 N N . GLU A 1 209 ? -7.824 0.590 2.514 1.00 90.62 209 GLU A N 1
ATOM 1648 C CA . GLU A 1 209 ? -9.049 -0.189 2.727 1.00 90.62 209 GLU A CA 1
ATOM 1649 C C . GLU A 1 209 ? -8.983 -1.024 4.012 1.00 90.62 209 GLU A C 1
ATOM 1651 O O . GLU A 1 209 ? -9.966 -1.111 4.748 1.00 90.62 209 GLU A O 1
ATOM 1656 N N . MET A 1 210 ? -7.811 -1.567 4.346 1.00 93.62 210 MET A N 1
ATOM 1657 C CA . MET A 1 210 ? -7.608 -2.281 5.604 1.00 93.62 210 MET A CA 1
ATOM 1658 C C . MET A 1 210 ? -7.753 -1.352 6.817 1.00 93.62 210 MET A C 1
ATOM 1660 O O . MET A 1 210 ? -8.469 -1.691 7.756 1.00 93.62 210 MET A O 1
ATOM 1664 N N . VAL A 1 211 ? -7.128 -0.172 6.805 1.00 91.94 211 VAL A N 1
ATOM 1665 C CA . VAL A 1 211 ? -7.269 0.806 7.895 1.00 91.94 211 VAL A CA 1
ATOM 1666 C C . VAL A 1 211 ? -8.732 1.220 8.045 1.00 91.94 211 VAL A C 1
ATOM 1668 O O . VAL A 1 211 ? -9.262 1.147 9.151 1.00 91.94 211 VAL A O 1
ATOM 1671 N N . LYS A 1 212 ? -9.423 1.552 6.944 1.00 90.19 212 LYS A N 1
ATOM 1672 C CA . LYS A 1 212 ? -10.852 1.910 6.975 1.00 90.19 212 LYS A CA 1
ATOM 1673 C C . LYS A 1 212 ? -11.727 0.813 7.569 1.00 90.19 212 LYS A C 1
ATOM 1675 O O . LYS A 1 212 ? -12.633 1.130 8.335 1.00 90.19 212 LYS A O 1
ATOM 1680 N N . SER A 1 213 ? -11.446 -0.454 7.254 1.00 91.19 213 SER A N 1
ATOM 1681 C CA . SER A 1 213 ? -12.216 -1.592 7.779 1.00 91.19 213 SER A CA 1
ATOM 1682 C C . SER A 1 213 ? -12.196 -1.689 9.309 1.00 91.19 213 SER A C 1
ATOM 1684 O O . SER A 1 213 ? -13.091 -2.291 9.897 1.00 91.19 213 SER A O 1
ATOM 1686 N N . VAL A 1 214 ? -11.213 -1.055 9.956 1.00 93.56 214 VAL A N 1
ATOM 1687 C CA . VAL A 1 214 ? -11.087 -0.986 11.413 1.00 93.56 214 VAL A CA 1
ATOM 1688 C C . VAL A 1 214 ? -11.516 0.376 11.952 1.00 93.56 214 VAL A C 1
ATOM 1690 O O . VAL A 1 214 ? -12.264 0.447 12.927 1.00 93.56 214 VAL A O 1
ATOM 1693 N N . THR A 1 215 ? -11.080 1.472 11.329 1.00 91.19 215 THR A N 1
ATOM 1694 C CA . THR A 1 215 ? -11.312 2.815 11.869 1.00 91.19 215 THR A CA 1
ATOM 1695 C C . THR A 1 215 ? -12.750 3.285 11.704 1.00 91.19 215 THR A C 1
ATOM 1697 O O . THR A 1 215 ? -13.240 3.961 12.603 1.00 91.19 215 THR A O 1
ATOM 1700 N N . VAL A 1 216 ? -13.449 2.917 10.623 1.00 91.44 216 VAL A N 1
ATOM 1701 C CA . VAL A 1 216 ? -14.842 3.349 10.405 1.00 91.44 216 VAL A CA 1
ATOM 1702 C C . VAL A 1 216 ? -15.776 2.796 11.495 1.00 91.44 216 VAL A C 1
ATOM 1704 O O . VAL A 1 216 ? -16.403 3.607 12.180 1.00 91.44 216 VAL A O 1
ATOM 1707 N N . PRO A 1 217 ? -15.805 1.478 11.789 1.00 90.19 217 PRO A N 1
ATOM 1708 C CA . PRO A 1 217 ? -16.626 0.960 12.888 1.00 90.19 217 PRO A CA 1
ATOM 1709 C C . PRO A 1 217 ? -16.252 1.539 14.262 1.00 90.19 217 PRO A C 1
ATOM 1711 O O . PRO A 1 217 ? -17.114 1.754 15.114 1.00 90.19 217 PRO A O 1
ATOM 1714 N N . LEU A 1 218 ? -14.964 1.819 14.502 1.00 89.50 218 LEU A N 1
ATOM 1715 C CA . LEU A 1 218 ? -14.516 2.457 15.744 1.00 89.50 218 LEU A CA 1
ATOM 1716 C C . LEU A 1 218 ? -14.988 3.912 15.855 1.00 89.50 218 LEU A C 1
ATOM 1718 O O . LEU A 1 218 ? -15.359 4.338 16.947 1.00 89.50 218 LEU A O 1
ATOM 1722 N N . GLN A 1 219 ? -14.990 4.674 14.758 1.00 89.75 219 GLN A N 1
ATOM 1723 C CA . GLN A 1 219 ? -15.504 6.046 14.720 1.00 89.75 219 GLN A CA 1
ATOM 1724 C C . GLN A 1 219 ? -17.009 6.081 14.987 1.00 89.75 219 GLN A C 1
ATOM 1726 O O . GLN A 1 219 ? -17.460 6.864 15.822 1.00 89.75 219 GLN A O 1
ATOM 1731 N N . GLU A 1 220 ? -17.773 5.195 14.347 1.00 89.44 220 GLU A N 1
ATOM 1732 C CA . GLU A 1 220 ? -19.208 5.041 14.601 1.00 89.44 220 GLU A CA 1
ATOM 1733 C C . GLU A 1 220 ? -19.464 4.715 16.076 1.00 89.44 220 GLU A C 1
ATOM 1735 O O . GLU A 1 220 ? -20.240 5.399 16.751 1.00 89.44 220 GLU A O 1
ATOM 1740 N N . LYS A 1 221 ? -18.730 3.738 16.624 1.00 87.69 221 LYS A N 1
ATOM 1741 C CA . LYS A 1 221 ? -18.835 3.372 18.038 1.00 87.69 221 LYS A CA 1
ATOM 1742 C C . LYS A 1 221 ? -18.469 4.537 18.956 1.00 87.69 221 LYS A C 1
ATOM 1744 O O . LYS A 1 221 ? -19.202 4.812 19.904 1.00 87.69 221 LYS A O 1
ATOM 1749 N N . ALA A 1 222 ? -17.389 5.263 18.671 1.00 88.00 222 ALA A N 1
ATOM 1750 C CA . ALA A 1 222 ? -17.015 6.453 19.429 1.00 88.00 222 ALA A CA 1
ATOM 1751 C C . ALA A 1 222 ? -18.131 7.508 19.404 1.00 88.00 222 ALA A C 1
ATOM 1753 O O . ALA A 1 222 ? -18.446 8.067 20.454 1.00 88.00 222 ALA A O 1
ATOM 1754 N N . GLY A 1 223 ? -18.775 7.733 18.253 1.00 86.69 223 GLY A N 1
ATOM 1755 C CA . GLY A 1 223 ? -19.926 8.630 18.130 1.00 86.69 223 GLY A CA 1
ATOM 1756 C C . GLY A 1 223 ? -21.083 8.218 19.042 1.00 86.69 223 GLY A C 1
ATOM 1757 O O . GLY A 1 223 ? -21.559 9.031 19.834 1.00 86.69 223 GLY A O 1
ATOM 1758 N N . THR A 1 224 ? -21.467 6.936 19.018 1.00 87.88 224 THR A N 1
ATOM 1759 C CA . THR A 1 224 ? -22.552 6.415 19.876 1.00 87.88 224 THR A CA 1
ATOM 1760 C C . THR A 1 224 ? -22.247 6.521 21.372 1.00 87.88 224 THR A C 1
ATOM 1762 O O . THR A 1 224 ? -23.138 6.817 22.162 1.00 87.88 224 THR A O 1
ATOM 1765 N N . LEU A 1 225 ? -20.984 6.334 21.769 1.00 86.00 225 LEU A N 1
ATOM 1766 C CA . LEU A 1 225 ? -20.543 6.428 23.164 1.00 86.00 225 LEU A CA 1
ATOM 1767 C C . LEU A 1 225 ? -20.331 7.874 23.636 1.00 86.00 225 LEU A C 1
ATOM 1769 O O . LEU A 1 225 ? -20.305 8.125 24.839 1.00 86.00 225 LEU A O 1
ATOM 1773 N N . THR A 1 226 ? -20.185 8.830 22.715 1.00 87.44 226 THR A N 1
ATOM 1774 C CA . THR A 1 226 ? -19.970 10.241 23.069 1.00 87.44 226 THR A CA 1
ATOM 1775 C C . THR A 1 226 ? -21.266 10.910 23.526 1.00 87.44 226 THR A C 1
ATOM 1777 O O . THR A 1 226 ? -21.237 11.714 24.453 1.00 87.44 226 THR A O 1
ATOM 1780 N N . ALA A 1 227 ? -22.413 10.566 22.934 1.00 88.38 227 ALA A N 1
ATOM 1781 C CA . ALA A 1 227 ? -23.684 11.214 23.265 1.00 88.38 227 ALA A CA 1
ATOM 1782 C C . ALA A 1 227 ? -24.110 11.045 24.745 1.00 88.38 227 ALA A C 1
ATOM 1784 O O . ALA A 1 227 ? -24.426 12.058 25.372 1.00 88.38 227 ALA A O 1
ATOM 1785 N N . PRO A 1 228 ? -24.047 9.842 25.359 1.00 87.06 228 PRO A N 1
ATOM 1786 C CA . PRO A 1 228 ? -24.326 9.675 26.788 1.00 87.06 228 PRO A CA 1
ATOM 1787 C C . PRO A 1 228 ? -23.369 10.461 27.690 1.00 87.06 228 PRO A C 1
ATOM 1789 O O . PRO A 1 228 ? -23.796 11.006 28.705 1.00 87.06 228 PRO A O 1
ATOM 1792 N N . LEU A 1 229 ? -22.089 10.559 27.308 1.00 89.50 229 LEU A N 1
ATOM 1793 C CA . LEU A 1 229 ? -21.105 11.341 28.055 1.00 89.50 229 LEU A CA 1
ATOM 1794 C C . LEU A 1 229 ? -21.451 12.832 28.035 1.00 89.50 229 LEU A C 1
ATOM 1796 O O . LEU A 1 229 ? -21.439 13.470 29.081 1.00 89.50 229 LEU A O 1
ATOM 1800 N N . VAL A 1 230 ? -21.779 13.382 26.864 1.00 89.94 230 VAL A N 1
ATOM 1801 C CA . VAL A 1 230 ? -22.175 14.792 26.731 1.00 89.94 230 VAL A CA 1
ATOM 1802 C C . VAL A 1 230 ? -23.430 15.081 27.549 1.00 89.94 230 VAL A C 1
ATOM 1804 O O . VAL A 1 230 ? -23.464 16.084 28.255 1.00 89.94 230 VAL A O 1
ATOM 1807 N N . GLN A 1 231 ? -24.429 14.194 27.513 1.00 88.56 231 GLN A N 1
ATOM 1808 C CA . GLN A 1 231 ? -25.628 14.357 28.333 1.00 88.56 231 GLN A CA 1
ATOM 1809 C C . GLN A 1 231 ? -25.288 14.366 29.827 1.00 88.56 231 GLN A C 1
ATOM 1811 O O . GLN A 1 231 ? -25.675 15.293 30.528 1.00 88.56 231 GLN A O 1
ATOM 1816 N N . ALA A 1 232 ? -24.495 13.400 30.299 1.00 88.44 232 ALA A N 1
ATOM 1817 C CA . ALA A 1 232 ? -24.100 13.338 31.702 1.00 88.44 232 ALA A CA 1
ATOM 1818 C C . ALA A 1 232 ? -23.272 14.564 32.136 1.00 88.44 232 ALA A C 1
ATOM 1820 O O . ALA A 1 232 ? -23.391 15.026 33.266 1.00 88.44 232 ALA A O 1
ATOM 1821 N N . LEU A 1 233 ? -22.453 15.130 31.246 1.00 89.44 233 LEU A N 1
ATOM 1822 C CA . LEU A 1 233 ? -21.727 16.374 31.518 1.00 89.44 233 LEU A CA 1
ATOM 1823 C C . LEU A 1 233 ? -22.653 17.601 31.560 1.00 89.44 233 LEU A C 1
ATOM 1825 O O . LEU A 1 233 ? -22.432 18.486 32.382 1.00 89.44 233 LEU A O 1
ATOM 1829 N N . ASN A 1 234 ? -23.687 17.653 30.716 1.00 90.69 234 ASN A N 1
ATOM 1830 C CA . ASN A 1 234 ? -24.693 18.718 30.754 1.00 90.69 234 ASN A CA 1
ATOM 1831 C C . ASN A 1 234 ? -25.521 18.657 32.041 1.00 90.69 234 ASN A C 1
ATOM 1833 O O . ASN A 1 234 ? -25.712 19.685 32.683 1.00 90.69 234 ASN A O 1
ATOM 1837 N N . ASP A 1 235 ? -25.942 17.460 32.449 1.00 88.56 235 ASP A N 1
ATOM 1838 C CA . ASP A 1 235 ? -26.649 17.247 33.714 1.00 88.56 235 ASP A CA 1
ATOM 1839 C C . ASP A 1 235 ? -25.749 17.652 34.895 1.00 88.56 235 ASP A C 1
ATOM 1841 O O . ASP A 1 235 ? -26.163 18.400 35.770 1.00 88.56 235 ASP A O 1
ATOM 1845 N N . ALA A 1 236 ? -24.463 17.277 34.873 1.00 88.06 236 ALA A N 1
ATOM 1846 C CA . ALA A 1 236 ? -23.492 17.704 35.885 1.00 88.06 236 ALA A CA 1
ATOM 1847 C C . ALA A 1 236 ? -23.306 19.233 35.970 1.00 88.06 236 ALA A C 1
ATOM 1849 O O . ALA A 1 236 ? -22.928 19.745 37.026 1.00 88.06 236 ALA A O 1
ATOM 1850 N N . ALA A 1 237 ? -23.520 19.952 34.865 1.00 88.31 237 ALA A N 1
ATOM 1851 C CA . ALA A 1 237 ? -23.464 21.411 34.823 1.00 88.31 237 ALA A CA 1
ATOM 1852 C C . ALA A 1 237 ? -24.755 22.064 35.349 1.00 88.31 237 ALA A C 1
ATOM 1854 O O . ALA A 1 237 ? -24.719 23.213 35.799 1.00 88.31 237 ALA A O 1
ATOM 1855 N N . ASP A 1 238 ? -25.878 21.342 35.331 1.00 87.44 238 ASP A N 1
ATOM 1856 C CA . ASP A 1 238 ? -27.116 21.752 35.981 1.00 87.44 238 ASP A CA 1
ATOM 1857 C C . ASP A 1 238 ? -27.039 21.471 37.490 1.00 87.44 238 ASP A C 1
ATOM 1859 O O . ASP A 1 238 ? -27.284 20.363 37.969 1.00 87.44 238 ASP A O 1
ATOM 1863 N N . LEU A 1 239 ? -26.741 22.525 38.256 1.00 79.88 239 LEU A N 1
ATOM 1864 C CA . LEU A 1 239 ? -26.625 22.502 39.719 1.00 79.88 239 LEU A CA 1
ATOM 1865 C C . LEU A 1 239 ? -27.921 22.100 40.449 1.00 79.88 239 LEU A C 1
ATOM 1867 O O . LEU A 1 239 ? -27.916 21.989 41.677 1.00 79.88 239 LEU A O 1
ATOM 1871 N N . THR A 1 240 ? -29.032 21.924 39.729 1.00 86.06 240 THR A N 1
ATOM 1872 C CA . THR A 1 240 ? -30.304 21.447 40.283 1.00 86.06 240 THR A CA 1
ATOM 1873 C C . THR A 1 240 ? -30.474 19.930 40.195 1.00 86.06 240 THR A C 1
ATOM 1875 O O . THR A 1 240 ? -31.362 19.383 40.854 1.00 86.06 240 THR A O 1
ATOM 1878 N N . THR A 1 241 ? -29.608 19.232 39.451 1.00 80.31 241 THR A N 1
ATOM 1879 C CA . THR A 1 241 ? -29.618 17.769 39.342 1.00 80.31 241 THR A CA 1
ATOM 1880 C C . THR A 1 241 ? -28.495 17.127 40.172 1.00 80.31 241 THR A C 1
ATOM 1882 O O . THR A 1 241 ? -27.441 17.736 40.382 1.00 80.31 241 THR A O 1
ATOM 1885 N N . PRO A 1 242 ? -28.683 15.902 40.704 1.00 87.50 242 PRO A N 1
ATOM 1886 C CA . PRO A 1 242 ? -27.597 15.171 41.352 1.00 87.50 242 PRO A CA 1
ATOM 1887 C C . PRO A 1 242 ? -26.452 14.896 40.372 1.00 87.50 242 PRO A C 1
ATOM 1889 O O . PRO A 1 242 ? -26.690 14.443 39.255 1.00 87.50 242 PRO A O 1
ATOM 1892 N N . PHE A 1 243 ? -25.207 15.104 40.811 1.00 90.19 243 PHE A N 1
ATOM 1893 C CA . PHE A 1 243 ? -24.027 14.885 39.972 1.00 90.19 243 PHE A CA 1
ATOM 1894 C C . PHE A 1 243 ? -23.978 13.434 39.436 1.00 90.19 243 PHE A C 1
ATOM 1896 O O . PHE A 1 243 ? -23.867 12.499 40.237 1.00 90.19 243 PHE A O 1
ATOM 1903 N N . PRO A 1 244 ? -24.016 13.215 38.107 1.00 89.25 244 PRO A N 1
ATOM 1904 C CA . PRO A 1 244 ? -24.191 11.896 37.496 1.00 89.25 244 PRO A CA 1
ATOM 1905 C C . PRO A 1 244 ? -22.861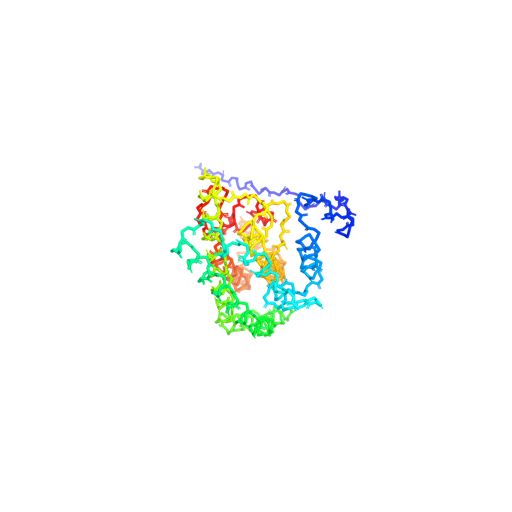 11.131 37.376 1.00 89.25 244 PRO A C 1
ATOM 1907 O O . PRO A 1 244 ? -22.411 10.771 36.283 1.00 89.25 244 PRO A O 1
ATOM 1910 N N . LYS A 1 245 ? -22.210 10.879 38.517 1.00 91.12 245 LYS A N 1
ATOM 1911 C CA . LYS A 1 245 ? -20.871 10.276 38.594 1.00 91.12 245 LYS A CA 1
ATOM 1912 C C . LYS A 1 245 ? -20.776 8.944 37.848 1.00 91.12 245 LYS A C 1
ATOM 1914 O O . LYS A 1 245 ? -19.889 8.775 37.015 1.00 91.12 245 LYS A O 1
ATOM 1919 N N . GLU A 1 246 ? -21.689 8.012 38.109 1.00 91.38 246 GLU A N 1
ATOM 1920 C CA . GLU A 1 246 ? -21.654 6.662 37.536 1.00 91.38 246 GLU A CA 1
ATOM 1921 C C . GLU A 1 246 ? -21.844 6.680 36.013 1.00 91.38 246 GLU A C 1
ATOM 1923 O O . GLU A 1 246 ? -21.205 5.907 35.294 1.00 91.38 246 GLU A O 1
ATOM 1928 N N . ALA A 1 247 ? -22.689 7.583 35.502 1.00 87.69 247 ALA A N 1
ATOM 1929 C CA . ALA A 1 247 ? -22.922 7.739 34.069 1.00 87.69 247 ALA A CA 1
ATOM 1930 C C . ALA A 1 247 ? -21.675 8.274 33.349 1.00 87.69 247 ALA A C 1
ATOM 1932 O O . ALA A 1 247 ? -21.303 7.754 32.290 1.00 87.69 247 ALA A O 1
ATOM 1933 N N . ILE A 1 248 ? -20.993 9.259 33.945 1.00 88.44 248 ILE A N 1
ATOM 1934 C CA . ILE A 1 248 ? -19.720 9.784 33.435 1.00 88.44 248 ILE A CA 1
ATOM 1935 C C . ILE A 1 248 ? -18.654 8.682 33.462 1.00 88.44 248 ILE A C 1
ATOM 1937 O O . ILE A 1 248 ? -18.041 8.398 32.433 1.00 88.44 248 ILE A O 1
ATOM 1941 N N . GLU A 1 249 ? -18.457 8.015 34.603 1.00 91.00 249 GLU A N 1
ATOM 1942 C CA . GLU A 1 249 ? -17.434 6.973 34.760 1.00 91.00 249 GLU A CA 1
ATOM 1943 C C . GLU A 1 249 ? -17.647 5.792 33.803 1.00 91.00 249 GLU A C 1
ATOM 1945 O O . GLU A 1 249 ? -16.690 5.302 33.199 1.00 91.00 249 GLU A O 1
ATOM 1950 N N . SER A 1 250 ? -18.894 5.347 33.625 1.00 89.50 250 SER A N 1
ATOM 1951 C CA . SER A 1 250 ? -19.248 4.282 32.681 1.00 89.50 250 SER A CA 1
ATOM 1952 C C . SER A 1 250 ? -18.976 4.694 31.231 1.00 89.50 250 SER A C 1
ATOM 1954 O O . SER A 1 250 ? -18.341 3.952 30.475 1.00 89.50 250 SER A O 1
ATOM 1956 N N . SER A 1 251 ? -19.381 5.908 30.845 1.00 88.25 251 SER A N 1
ATOM 1957 C CA . SER A 1 251 ? -19.171 6.417 29.485 1.00 88.25 251 SER A CA 1
ATOM 1958 C C . SER A 1 251 ? -17.683 6.567 29.161 1.00 88.25 251 SER A C 1
ATOM 1960 O O . SER A 1 251 ? -17.227 6.105 28.114 1.00 88.25 251 SER A O 1
ATOM 1962 N N . VAL A 1 252 ? -16.900 7.129 30.087 1.00 89.06 252 VAL A N 1
ATOM 1963 C CA . VAL A 1 252 ? -15.442 7.260 29.951 1.00 89.06 252 VAL A CA 1
ATOM 1964 C C . VAL A 1 252 ? -14.779 5.886 29.834 1.00 89.06 252 VAL A C 1
ATOM 1966 O O . VAL A 1 252 ? -13.987 5.666 28.916 1.00 89.06 252 VAL A O 1
ATOM 1969 N N . ARG A 1 253 ? -15.140 4.931 30.701 1.00 89.94 253 ARG A N 1
ATOM 1970 C CA . ARG A 1 253 ? -14.595 3.563 30.679 1.00 89.94 253 ARG A CA 1
ATOM 1971 C C . ARG A 1 253 ? -14.808 2.871 29.333 1.00 89.94 253 ARG A C 1
ATOM 1973 O O . ARG A 1 253 ? -13.914 2.171 28.864 1.00 89.94 253 ARG A O 1
ATOM 1980 N N . ASN A 1 254 ? -15.960 3.089 28.705 1.00 87.62 254 ASN A N 1
ATOM 1981 C CA . ASN A 1 254 ? -16.288 2.496 27.410 1.00 87.62 254 ASN A CA 1
ATOM 1982 C C . ASN A 1 254 ? -15.623 3.228 26.233 1.00 87.62 254 ASN A C 1
ATOM 1984 O O . ASN A 1 254 ? -15.271 2.593 25.238 1.00 87.62 254 ASN A O 1
ATOM 1988 N N . LEU A 1 255 ? -15.431 4.547 26.337 1.00 89.44 255 LEU A N 1
ATOM 1989 C CA . LEU A 1 255 ? -14.870 5.370 25.264 1.00 89.44 255 LEU A CA 1
ATOM 1990 C C . LEU A 1 255 ? -13.338 5.277 25.169 1.00 89.44 255 LEU A C 1
ATOM 1992 O O . LEU A 1 255 ? -12.803 5.258 24.059 1.00 89.44 255 LEU A O 1
ATOM 1996 N N . ILE A 1 256 ? -12.632 5.181 26.303 1.00 90.25 256 ILE A N 1
ATOM 1997 C CA . ILE A 1 256 ? -11.160 5.087 26.363 1.00 90.25 256 ILE A CA 1
ATOM 1998 C C . ILE A 1 256 ? -10.586 4.022 25.411 1.00 90.25 256 ILE A C 1
ATOM 2000 O O . ILE A 1 256 ? -9.737 4.373 24.587 1.00 90.25 256 ILE A O 1
ATOM 2004 N N . PRO A 1 257 ? -11.009 2.743 25.455 1.00 89.75 257 PRO A N 1
ATOM 2005 C CA . PRO A 1 257 ? -10.390 1.716 24.620 1.00 89.75 257 PRO A CA 1
ATOM 2006 C C . PRO A 1 257 ? -10.668 1.919 23.121 1.00 89.75 257 PRO A C 1
ATOM 2008 O O . PRO A 1 257 ? -9.804 1.618 22.299 1.00 89.75 257 PRO A O 1
ATOM 2011 N N . VAL A 1 258 ? -11.821 2.496 22.756 1.00 89.62 258 VAL A N 1
ATOM 2012 C CA . VAL A 1 258 ? -12.148 2.853 21.363 1.00 89.62 258 VAL A CA 1
ATOM 2013 C C . VAL A 1 258 ? -11.216 3.955 20.859 1.00 89.62 258 VAL A C 1
ATOM 2015 O O . VAL A 1 258 ? -10.619 3.832 19.790 1.00 89.62 258 VAL A O 1
ATOM 2018 N N . ARG A 1 259 ? -11.056 5.025 21.648 1.00 88.38 259 ARG A N 1
ATOM 2019 C CA . ARG A 1 259 ? -10.170 6.152 21.318 1.00 88.38 259 ARG A CA 1
ATOM 2020 C C . ARG A 1 259 ? -8.713 5.716 21.229 1.00 88.38 259 ARG A C 1
ATOM 2022 O O . ARG A 1 259 ? -8.017 6.145 20.314 1.00 88.38 259 ARG A O 1
ATOM 2029 N N . LYS A 1 260 ? -8.275 4.820 22.118 1.00 88.62 260 LYS A N 1
ATOM 2030 C CA . LYS A 1 260 ? -6.927 4.254 22.067 1.00 88.62 260 LYS A CA 1
ATOM 2031 C C . LYS A 1 260 ? -6.678 3.515 20.748 1.00 88.62 260 LYS A C 1
ATOM 2033 O O . LYS A 1 260 ? -5.686 3.796 20.090 1.00 88.62 260 LYS A O 1
ATOM 2038 N N . LEU A 1 261 ? -7.579 2.622 20.331 1.00 88.81 261 LEU A N 1
ATOM 2039 C CA . LEU A 1 261 ? -7.424 1.896 19.063 1.00 88.81 261 LEU A CA 1
ATOM 2040 C C . LEU A 1 261 ? -7.395 2.837 17.850 1.00 88.81 261 LEU A C 1
ATOM 2042 O O . LEU A 1 261 ? -6.583 2.642 16.949 1.00 88.81 261 LEU A O 1
ATOM 2046 N N . LEU A 1 262 ? -8.230 3.881 17.836 1.00 89.00 262 LEU A N 1
ATOM 2047 C CA . LEU A 1 262 ? -8.176 4.912 16.792 1.00 89.00 262 LEU A CA 1
ATOM 2048 C C . LEU A 1 262 ? -6.811 5.617 16.752 1.00 89.00 262 LEU A C 1
ATOM 2050 O O . LEU A 1 262 ? -6.261 5.803 15.667 1.00 89.00 262 LEU A O 1
ATOM 2054 N N . SER A 1 263 ? -6.251 5.961 17.916 1.00 86.44 263 SER A N 1
ATOM 2055 C CA . SER A 1 263 ? -4.911 6.552 18.028 1.00 86.44 263 SER A CA 1
ATOM 2056 C C . SER A 1 263 ? -3.827 5.604 17.515 1.00 86.44 263 SER A C 1
ATOM 2058 O O . SER A 1 263 ? -3.009 6.003 16.691 1.00 86.44 263 SER A O 1
ATOM 2060 N N . ASP A 1 264 ? -3.858 4.331 17.922 1.00 86.25 264 ASP A N 1
ATOM 2061 C CA . ASP A 1 264 ? -2.879 3.323 17.495 1.00 86.25 264 ASP A CA 1
ATOM 2062 C C . ASP A 1 264 ? -2.868 3.170 15.954 1.00 86.25 264 ASP A C 1
ATOM 2064 O O . ASP A 1 264 ? -1.810 3.055 15.330 1.00 86.25 264 ASP A O 1
ATOM 2068 N N . TYR A 1 265 ? -4.041 3.202 15.309 1.00 88.06 265 TYR A N 1
ATOM 2069 C CA . TYR A 1 265 ? -4.145 3.156 13.845 1.00 88.06 265 TYR A CA 1
ATOM 2070 C C . TYR A 1 265 ? -3.709 4.457 13.164 1.00 88.06 265 TYR A C 1
ATOM 2072 O O . TYR A 1 265 ? -3.123 4.400 12.080 1.00 88.06 265 TYR A O 1
ATOM 2080 N N . ALA A 1 266 ? -3.942 5.617 13.782 1.00 83.69 266 ALA A N 1
ATOM 2081 C CA . ALA A 1 266 ? -3.417 6.889 13.290 1.00 83.69 266 ALA A CA 1
ATOM 2082 C C . ALA A 1 266 ? -1.878 6.903 13.322 1.00 83.69 266 ALA A C 1
ATOM 2084 O O . ALA A 1 266 ? -1.245 7.272 12.333 1.00 83.69 266 ALA A O 1
ATOM 2085 N N . GLU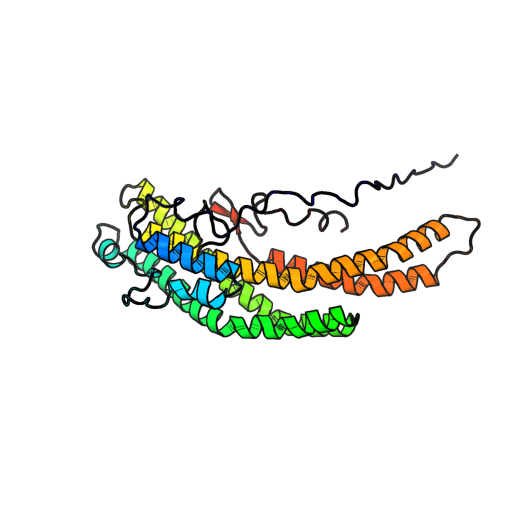 A 1 267 ? -1.270 6.410 14.404 1.00 85.12 267 GLU A N 1
ATOM 2086 C CA . GLU A 1 267 ? 0.183 6.258 14.518 1.00 85.12 267 GLU A CA 1
ATOM 2087 C C . GLU A 1 267 ? 0.756 5.320 13.452 1.00 85.12 267 GLU A C 1
ATOM 2089 O O . GLU A 1 267 ? 1.778 5.630 12.843 1.00 85.12 267 GLU A O 1
ATOM 2094 N N . LEU A 1 268 ? 0.099 4.186 13.181 1.00 86.62 268 LEU A N 1
ATOM 2095 C CA . LEU A 1 268 ? 0.498 3.294 12.088 1.00 86.62 268 LEU A CA 1
ATOM 2096 C C . LEU A 1 268 ? 0.431 3.996 10.727 1.00 86.62 268 LEU A C 1
ATOM 2098 O O . LEU A 1 268 ? 1.339 3.835 9.913 1.00 86.62 268 LEU A O 1
ATOM 2102 N N . ASN A 1 269 ? -0.610 4.796 10.491 1.00 84.25 269 ASN A N 1
ATOM 2103 C CA . ASN A 1 269 ? -0.761 5.566 9.258 1.00 84.25 269 ASN A CA 1
ATOM 2104 C C . ASN A 1 269 ? 0.371 6.590 9.075 1.00 84.25 269 ASN A C 1
ATOM 2106 O O . ASN A 1 269 ? 0.867 6.753 7.962 1.00 84.25 269 ASN A O 1
ATOM 2110 N N . ASN A 1 270 ? 0.821 7.217 10.165 1.00 81.31 270 ASN A N 1
ATOM 2111 C CA . ASN A 1 270 ? 1.933 8.175 10.165 1.00 81.31 270 ASN A CA 1
ATOM 2112 C C . ASN A 1 270 ? 3.301 7.521 9.906 1.00 81.31 270 ASN A C 1
ATOM 2114 O O . ASN A 1 270 ? 4.269 8.205 9.600 1.00 81.31 270 ASN A O 1
ATOM 2118 N N . LYS A 1 271 ? 3.413 6.190 10.005 1.00 83.88 271 LYS A N 1
ATOM 2119 C CA . LYS A 1 271 ? 4.645 5.475 9.633 1.00 83.88 271 LYS A CA 1
ATOM 2120 C C . LYS A 1 271 ? 4.764 5.237 8.128 1.00 83.88 271 LYS A C 1
ATOM 2122 O O . LYS A 1 271 ? 5.831 4.831 7.666 1.00 83.88 271 LYS A O 1
ATOM 2127 N N . ILE A 1 272 ? 3.698 5.438 7.350 1.00 82.69 272 ILE A N 1
ATOM 2128 C CA . ILE A 1 272 ? 3.772 5.380 5.887 1.00 82.69 272 ILE A CA 1
ATOM 2129 C C . ILE A 1 272 ? 4.417 6.680 5.395 1.00 82.69 272 ILE A C 1
ATOM 2131 O O . ILE A 1 272 ? 3.862 7.761 5.569 1.00 82.69 272 ILE A O 1
ATOM 2135 N N . THR A 1 273 ? 5.577 6.580 4.748 1.00 69.06 273 THR A N 1
ATOM 2136 C CA . THR A 1 273 ? 6.297 7.755 4.241 1.00 69.06 273 THR A CA 1
ATOM 2137 C C . THR A 1 273 ? 5.786 8.149 2.862 1.00 69.06 273 THR A C 1
ATOM 2139 O O . THR A 1 273 ? 5.551 7.305 2.004 1.00 69.06 273 THR A O 1
ATOM 2142 N N . TYR A 1 274 ? 5.645 9.434 2.576 1.00 67.44 274 TYR A N 1
ATOM 2143 C CA . TYR A 1 274 ? 5.291 9.913 1.239 1.00 67.44 274 TYR A CA 1
ATOM 2144 C C . TYR A 1 274 ? 6.382 10.846 0.723 1.00 67.44 274 TYR A C 1
ATOM 2146 O O . TYR A 1 274 ? 7.214 11.323 1.485 1.00 67.44 274 TYR A O 1
ATOM 2154 N N . ARG A 1 275 ? 6.406 11.111 -0.582 1.00 55.03 275 ARG A N 1
ATOM 2155 C CA . ARG A 1 275 ? 7.247 12.162 -1.160 1.00 55.03 275 ARG A CA 1
ATOM 2156 C C . ARG A 1 275 ? 6.335 13.303 -1.571 1.00 55.03 275 ARG A C 1
ATOM 2158 O O . ARG A 1 275 ? 5.322 13.068 -2.232 1.00 55.03 275 ARG A O 1
ATOM 2165 N N . ASN A 1 276 ? 6.653 14.516 -1.135 1.00 52.19 276 ASN A N 1
ATOM 2166 C CA . ASN A 1 276 ? 5.934 15.701 -1.580 1.00 52.19 276 ASN A CA 1
ATOM 2167 C C . ASN A 1 276 ? 6.321 16.054 -3.031 1.00 52.19 276 ASN A C 1
ATOM 2169 O O . ASN A 1 276 ? 7.246 15.478 -3.607 1.00 52.19 276 ASN A O 1
ATOM 2173 N N . THR A 1 277 ? 5.605 17.005 -3.631 1.00 41.97 277 THR A N 1
ATOM 2174 C CA . THR A 1 277 ? 5.844 17.482 -5.006 1.00 41.97 277 THR A CA 1
ATOM 2175 C C . THR A 1 277 ? 7.238 18.073 -5.224 1.00 41.97 277 THR A C 1
ATOM 2177 O O . THR A 1 277 ? 7.721 18.055 -6.351 1.00 41.97 277 THR A O 1
ATOM 2180 N N . ASP A 1 278 ? 7.907 18.517 -4.157 1.00 41.16 278 ASP A N 1
ATOM 2181 C CA . ASP A 1 278 ? 9.264 19.082 -4.197 1.00 41.16 278 ASP A CA 1
ATOM 2182 C C . ASP A 1 278 ? 10.355 18.014 -4.019 1.00 41.16 278 ASP A C 1
ATOM 2184 O O . ASP A 1 278 ? 11.535 18.321 -3.847 1.00 41.16 278 ASP A O 1
ATOM 2188 N N . GLY A 1 279 ? 9.968 16.737 -4.007 1.00 45.81 279 GLY A N 1
ATOM 2189 C CA . GLY A 1 279 ? 10.889 15.617 -3.917 1.00 45.81 279 GLY A CA 1
ATOM 2190 C C . GLY A 1 279 ? 11.410 15.312 -2.508 1.00 45.81 279 GLY A C 1
ATOM 2191 O O . GLY A 1 279 ? 12.255 14.423 -2.375 1.00 45.81 279 GLY A O 1
ATOM 2192 N N . ARG A 1 280 ? 10.908 15.984 -1.463 1.00 41.75 280 ARG A N 1
ATOM 2193 C CA . ARG A 1 280 ? 11.243 15.715 -0.056 1.00 41.75 280 ARG A CA 1
ATOM 2194 C C . ARG A 1 280 ? 10.375 14.593 0.504 1.00 41.75 280 ARG A C 1
ATOM 2196 O O . ARG A 1 280 ? 9.165 14.559 0.276 1.00 41.75 280 ARG A O 1
ATOM 2203 N N . THR A 1 281 ? 10.991 13.696 1.267 1.00 48.25 281 THR A N 1
ATOM 2204 C CA . THR A 1 281 ? 10.264 12.717 2.080 1.00 48.25 281 THR A CA 1
ATOM 2205 C C . THR A 1 281 ? 9.491 13.456 3.167 1.00 48.25 281 THR A C 1
ATOM 2207 O O . THR A 1 281 ? 10.052 14.300 3.862 1.00 48.25 281 THR A O 1
ATOM 2210 N N . VAL A 1 282 ? 8.208 13.154 3.292 1.00 46.50 282 VAL A N 1
ATOM 2211 C CA . VAL A 1 282 ? 7.313 13.655 4.329 1.00 46.50 282 VAL A CA 1
ATOM 2212 C C . VAL A 1 282 ? 6.732 12.467 5.093 1.00 46.50 282 VAL A C 1
ATOM 2214 O O . VAL A 1 282 ? 6.323 11.469 4.497 1.00 46.50 282 VAL A O 1
ATOM 2217 N N . ASP A 1 283 ? 6.680 12.593 6.418 1.00 40.06 283 ASP A N 1
ATOM 2218 C CA . ASP A 1 283 ? 6.136 11.578 7.335 1.00 40.06 283 ASP A CA 1
ATOM 2219 C C . ASP A 1 283 ? 4.592 11.601 7.393 1.00 40.06 283 ASP A C 1
ATOM 2221 O O . ASP A 1 283 ? 3.966 10.921 8.197 1.00 40.06 283 ASP A O 1
ATOM 2225 N N . ALA A 1 284 ? 3.959 12.394 6.523 1.00 41.72 284 ALA A N 1
ATOM 2226 C CA . ALA A 1 284 ? 2.515 12.492 6.371 1.00 41.72 284 ALA A CA 1
ATOM 2227 C C . ALA A 1 284 ? 2.139 12.626 4.889 1.00 41.72 284 ALA A C 1
ATOM 2229 O O . ALA A 1 284 ? 2.905 13.153 4.078 1.00 41.72 284 ALA A O 1
ATOM 2230 N N . LYS A 1 285 ? 0.939 12.157 4.528 1.00 43.66 285 LYS A N 1
ATOM 2231 C CA . LYS A 1 285 ? 0.371 12.327 3.182 1.00 43.66 285 LYS A CA 1
ATOM 2232 C C . LYS A 1 285 ? 0.372 13.831 2.834 1.00 43.66 285 LYS A C 1
ATOM 2234 O O . LYS A 1 285 ? -0.213 14.594 3.598 1.00 43.66 285 LYS A O 1
ATOM 2239 N N . PRO A 1 286 ? 0.980 14.285 1.718 1.00 36.56 286 PRO A N 1
ATOM 2240 C CA . PRO A 1 286 ? 0.863 15.679 1.286 1.00 36.56 286 PRO A CA 1
ATOM 2241 C C . PRO A 1 286 ? -0.620 16.063 1.155 1.00 36.56 286 PRO A C 1
ATOM 2243 O O . PRO A 1 286 ? -1.402 15.234 0.686 1.00 36.56 286 PRO A O 1
ATOM 2246 N N . GLU A 1 287 ? -1.005 17.295 1.506 1.00 33.75 287 GLU A N 1
ATOM 2247 C CA . GLU A 1 287 ? -2.405 17.787 1.526 1.00 33.75 287 GLU A CA 1
ATOM 2248 C C . GLU A 1 287 ? -3.193 17.517 0.225 1.00 33.75 287 GLU A C 1
ATOM 2250 O O . GLU A 1 287 ? -4.410 17.349 0.226 1.00 33.75 287 GLU A O 1
ATOM 2255 N N . TYR A 1 288 ? -2.513 17.325 -0.905 1.00 34.72 288 TYR A N 1
ATOM 2256 C CA . TYR A 1 288 ? -3.133 16.894 -2.164 1.00 34.72 288 TYR A CA 1
ATOM 2257 C C . TYR A 1 288 ? -3.739 15.475 -2.135 1.00 34.72 288 TYR A C 1
ATOM 2259 O O . TYR A 1 288 ? -4.373 15.049 -3.106 1.00 34.72 288 TYR A O 1
ATOM 2267 N N . TYR A 1 289 ? -3.554 14.720 -1.051 1.00 31.00 289 TYR A N 1
ATOM 2268 C CA . TYR A 1 289 ? -4.094 13.382 -0.814 1.00 31.00 289 TYR A CA 1
ATOM 2269 C C . TYR A 1 289 ? -5.038 13.288 0.400 1.00 31.00 289 TYR A C 1
ATOM 2271 O O . TYR A 1 289 ? -5.561 12.200 0.671 1.00 31.00 289 TYR A O 1
ATOM 2279 N N . THR A 1 290 ? -5.272 14.388 1.117 1.00 31.48 290 THR A N 1
ATOM 2280 C CA . THR A 1 290 ? -6.122 14.425 2.310 1.00 31.48 290 THR A CA 1
ATOM 2281 C C . THR A 1 290 ? -7.543 14.842 1.944 1.00 31.48 290 THR A C 1
ATOM 2283 O O . THR A 1 290 ? -7.929 15.998 2.029 1.00 31.48 290 THR A O 1
ATOM 2286 N N . THR A 1 291 ? -8.353 13.862 1.567 1.00 29.97 291 THR A N 1
ATOM 2287 C CA . THR A 1 291 ? -9.753 13.822 2.024 1.00 29.97 291 THR A CA 1
ATOM 2288 C C . THR A 1 291 ? -9.903 12.696 3.045 1.00 29.97 291 THR A C 1
ATOM 2290 O O . THR A 1 291 ? -10.887 11.967 3.067 1.00 29.97 291 THR A O 1
ATOM 2293 N N . PHE A 1 292 ? -8.878 12.520 3.885 1.00 33.94 292 PHE A N 1
ATOM 2294 C CA . PHE A 1 292 ? -9.096 11.958 5.207 1.00 33.94 292 PHE A CA 1
ATOM 2295 C C . PHE A 1 292 ? -9.543 13.139 6.058 1.00 33.94 292 PHE A C 1
ATOM 2297 O O . PHE A 1 292 ? -8.813 14.121 6.179 1.00 33.94 292 PHE A O 1
ATOM 2304 N N . ASP A 1 293 ? -10.789 13.068 6.501 1.00 32.62 293 ASP A N 1
ATOM 2305 C CA . ASP A 1 293 ? -11.476 14.088 7.273 1.00 32.62 293 ASP A CA 1
ATOM 2306 C C . ASP A 1 293 ? -10.581 14.600 8.416 1.00 32.62 293 ASP A C 1
ATOM 2308 O O . ASP A 1 293 ? -10.077 13.829 9.238 1.00 32.62 293 ASP A O 1
ATOM 2312 N N . SER A 1 294 ? -10.360 15.914 8.446 1.00 31.55 294 SER A N 1
ATOM 2313 C CA . SER A 1 294 ? -9.559 16.659 9.428 1.00 31.55 294 SER A CA 1
ATOM 2314 C C . SER A 1 294 ? -10.136 16.616 10.852 1.00 31.55 294 SER A C 1
ATOM 2316 O O . SER A 1 294 ? -9.699 17.351 11.734 1.00 31.55 294 SER A O 1
ATOM 2318 N N . SER A 1 295 ? -11.113 15.748 11.104 1.00 32.41 295 SER A N 1
ATOM 2319 C CA . SER A 1 295 ? -11.757 15.538 12.396 1.00 32.41 295 SER A CA 1
ATOM 2320 C C . SER A 1 295 ? -10.918 14.704 13.377 1.00 32.41 295 SER A C 1
ATOM 2322 O O . SER A 1 295 ? -11.253 14.644 14.559 1.00 32.41 295 SER A O 1
ATOM 2324 N N . VAL A 1 296 ? -9.802 14.102 12.942 1.00 35.38 296 VAL A N 1
ATOM 2325 C CA . VAL A 1 296 ? -8.918 13.311 13.827 1.00 35.38 296 VAL A CA 1
ATOM 2326 C C . VAL A 1 296 ? -7.935 14.187 14.617 1.00 35.38 296 VAL A C 1
ATOM 2328 O O . VAL A 1 296 ? -7.586 13.846 15.742 1.00 35.38 296 VAL A O 1
ATOM 2331 N N . SER A 1 297 ? -7.518 15.336 14.082 1.00 30.09 297 SER A N 1
ATOM 2332 C CA . SER A 1 297 ? -6.548 16.233 14.733 1.00 30.09 297 SER A CA 1
ATOM 2333 C C . SER A 1 297 ? -7.179 17.304 15.629 1.00 30.09 297 SER A C 1
ATOM 2335 O O . SER A 1 297 ? -6.454 18.013 16.320 1.00 30.09 297 SER A O 1
ATOM 2337 N N . ALA A 1 298 ? -8.509 17.428 15.653 1.00 27.36 298 ALA A N 1
ATOM 2338 C CA . ALA A 1 298 ? -9.194 18.501 16.378 1.00 27.36 298 ALA A CA 1
ATOM 2339 C C . ALA A 1 298 ? -9.595 18.159 17.830 1.00 27.36 298 ALA A C 1
ATOM 2341 O O . ALA A 1 298 ? -10.240 18.980 18.476 1.00 27.36 298 ALA A O 1
ATOM 2342 N N . LEU A 1 299 ? -9.261 16.971 18.349 1.00 27.98 299 LEU A N 1
ATOM 2343 C CA . LEU A 1 299 ? -9.671 16.530 19.696 1.00 27.98 299 LEU A CA 1
ATOM 2344 C C . LEU A 1 299 ? -8.573 15.765 20.463 1.00 27.98 299 LEU A C 1
ATOM 2346 O O . LEU A 1 299 ? -8.895 14.917 21.299 1.00 27.98 299 LEU A O 1
ATOM 2350 N N . ALA A 1 300 ? -7.300 16.036 20.161 1.00 29.19 300 ALA A N 1
ATOM 2351 C CA . ALA A 1 300 ? -6.201 15.690 21.065 1.00 29.19 300 ALA A CA 1
ATOM 2352 C C . ALA A 1 300 ? -6.154 16.675 22.241 1.00 29.19 300 ALA A C 1
ATOM 2354 O O . ALA A 1 300 ? -6.325 17.889 21.983 1.00 29.19 300 ALA A O 1
#